Protein AF-0000000082405393 (afdb_homodimer)

Foldseek 3Di:
DPPPDDPDDDDDLVPDDWDWDADDPVFFDWDRKTKTKDWRDADPVRQKTKMKMKIFFGKGKDAAQFKKKKAWQAAKKWKDWPPDDIDIDHHPDIDIDHHGTMMMIGGHGMTMIIMMGGHPDDPVVVVVVVVVVVVVVVVPPPPD/DPPPDDPDDDDDLVPDDWDWDADDPVFFDWDRKTKTKDWRDADPVRQKTKMKMKIFFGKGKDAAQFKKKKAWQAAKKWKDWPPDDIDIDHHPDIDIDHHGTMMMIGGHGMTMIIMMGGHPDDPVVVVVVVVVVVVVVVVPPPPD

Structure (mmCIF, N/CA/C/O backbone):
data_AF-0000000082405393-model_v1
#
loop_
_entity.id
_entity.type
_entity.pdbx_description
1 polymer 'Cupin domain-containing protein'
#
loop_
_atom_site.group_PDB
_atom_site.id
_atom_site.type_symbol
_atom_site.label_atom_id
_atom_site.label_alt_id
_atom_site.label_comp_id
_atom_site.label_asym_id
_atom_site.label_entity_id
_atom_site.label_seq_id
_atom_site.pdbx_PDB_ins_code
_atom_site.Cartn_x
_atom_site.Cartn_y
_atom_site.Cartn_z
_atom_site.occupancy
_atom_site.B_iso_or_equiv
_atom_site.auth_seq_id
_atom_site.auth_comp_id
_atom_site.auth_asym_id
_atom_site.auth_atom_id
_atom_site.pdbx_PDB_model_num
ATOM 1 N N . MET A 1 1 ? -19.906 2.154 -23.5 1 28.78 1 MET A N 1
ATOM 2 C CA . MET A 1 1 ? -19.078 0.954 -23.344 1 28.78 1 MET A CA 1
ATOM 3 C C . MET A 1 1 ? -18.297 1.011 -22.031 1 28.78 1 MET A C 1
ATOM 5 O O . MET A 1 1 ? -17.547 1.965 -21.797 1 28.78 1 MET A O 1
ATOM 9 N N . ALA A 1 2 ? -18.828 0.664 -20.969 1 39.38 2 ALA A N 1
ATOM 10 C CA . ALA A 1 2 ? -18.297 0.856 -19.625 1 39.38 2 ALA A CA 1
ATOM 11 C C . ALA A 1 2 ? -16.812 0.545 -19.578 1 39.38 2 ALA A C 1
ATOM 13 O O . ALA A 1 2 ? -16.359 -0.465 -20.125 1 39.38 2 ALA A O 1
ATOM 14 N N . LEU A 1 3 ? -15.953 1.419 -19.828 1 50.22 3 LEU A N 1
ATOM 15 C CA . LEU A 1 3 ? -14.508 1.26 -19.891 1 50.22 3 LEU A CA 1
ATOM 16 C C . LEU A 1 3 ? -14.023 0.214 -18.891 1 50.22 3 LEU A C 1
ATOM 18 O O . LEU A 1 3 ? -14.258 0.346 -17.688 1 50.22 3 LEU A O 1
ATOM 22 N N . THR A 1 4 ? -14.148 -1.057 -19.234 1 61.62 4 THR A N 1
ATOM 23 C CA . THR A 1 4 ? -13.703 -2.191 -18.438 1 61.62 4 THR A CA 1
ATOM 24 C C . THR A 1 4 ? -12.312 -1.937 -17.859 1 61.62 4 THR A C 1
ATOM 26 O O . THR A 1 4 ? -11.375 -1.61 -18.594 1 61.62 4 THR A O 1
ATOM 29 N N . LEU A 1 5 ? -12.266 -1.66 -16.656 1 77.69 5 LEU A N 1
ATOM 30 C CA . LEU A 1 5 ? -10.992 -1.42 -16 1 77.69 5 LEU A CA 1
ATOM 31 C C . LEU A 1 5 ? -10.039 -2.598 -16.203 1 77.69 5 LEU A C 1
ATOM 33 O O . LEU A 1 5 ? -10.461 -3.756 -16.141 1 77.69 5 LEU A O 1
ATOM 37 N N . SER A 1 6 ? -8.898 -2.264 -16.656 1 85.56 6 SER A N 1
ATOM 38 C CA . SER A 1 6 ? -7.883 -3.305 -16.812 1 85.56 6 SER A CA 1
ATOM 39 C C . SER A 1 6 ? -7.707 -4.086 -15.508 1 85.56 6 SER A C 1
ATOM 41 O O . SER A 1 6 ? -7.855 -3.529 -14.422 1 85.56 6 SER A O 1
ATOM 43 N N . ALA A 1 7 ? -7.449 -5.324 -15.664 1 91.94 7 ALA A N 1
ATOM 44 C CA . ALA A 1 7 ? -7.23 -6.207 -14.523 1 91.94 7 ALA A CA 1
ATOM 45 C C . ALA A 1 7 ? -6.004 -5.77 -13.719 1 91.94 7 ALA A C 1
ATOM 47 O O . ALA A 1 7 ? -5.906 -6.051 -12.523 1 91.94 7 ALA A O 1
ATOM 48 N N . ILE A 1 8 ? -4.992 -5.145 -14.43 1 95.06 8 ILE A N 1
ATOM 49 C CA . ILE A 1 8 ? -3.74 -4.719 -13.812 1 95.06 8 ILE A CA 1
ATOM 50 C C . ILE A 1 8 ? -3.447 -3.268 -14.188 1 95.06 8 ILE A C 1
ATOM 52 O O . ILE A 1 8 ? -3.58 -2.881 -15.352 1 95.06 8 ILE A O 1
ATOM 56 N N . GLU A 1 9 ? -3.109 -2.49 -13.289 1 95.06 9 GLU A N 1
ATOM 57 C CA . GLU A 1 9 ? -2.514 -1.175 -13.508 1 95.06 9 GLU A CA 1
ATOM 58 C C . GLU A 1 9 ? -1.127 -1.088 -12.875 1 95.06 9 GLU A C 1
ATOM 60 O O . GLU A 1 9 ? -0.968 -1.335 -11.68 1 95.06 9 GLU A O 1
ATOM 65 N N . ALA A 1 10 ? -0.142 -0.787 -13.695 1 96.38 10 ALA A N 1
ATOM 66 C CA . ALA A 1 10 ? 1.23 -0.769 -13.195 1 96.38 10 ALA A CA 1
ATOM 67 C C . ALA A 1 10 ? 1.882 0.591 -13.43 1 96.38 10 ALA A C 1
ATOM 69 O O . ALA A 1 10 ? 1.488 1.325 -14.336 1 96.38 10 ALA A O 1
ATOM 70 N N . VAL A 1 11 ? 2.873 0.87 -12.578 1 97.62 11 VAL A N 1
ATOM 71 C CA . VAL A 1 11 ? 3.576 2.143 -12.703 1 97.62 11 VAL A CA 1
ATOM 72 C C . VAL A 1 11 ? 5.004 1.997 -12.188 1 97.62 11 VAL A C 1
ATOM 74 O O . VAL A 1 11 ? 5.281 1.154 -11.328 1 97.62 11 VAL A O 1
ATOM 77 N N . SER A 1 12 ? 5.906 2.74 -12.773 1 98.44 12 SER A N 1
ATOM 78 C CA . SER A 1 12 ? 7.16 3.053 -12.094 1 98.44 12 SER A CA 1
ATOM 79 C C . SER A 1 12 ? 7.008 4.27 -11.188 1 98.44 12 SER A C 1
ATOM 81 O O . SER A 1 12 ? 6.707 5.371 -11.664 1 98.44 12 SER A O 1
ATOM 83 N N . LEU A 1 13 ? 7.27 4.098 -9.93 1 98.62 13 LEU A N 1
ATOM 84 C CA . LEU A 1 13 ? 6.941 5.133 -8.953 1 98.62 13 LEU A CA 1
ATOM 85 C C . LEU A 1 13 ? 7.816 6.367 -9.156 1 98.62 13 LEU A C 1
ATOM 87 O O . LEU A 1 13 ? 7.383 7.488 -8.883 1 98.62 13 LEU A O 1
ATOM 91 N N . ASP A 1 14 ? 9 6.172 -9.672 1 97.5 14 ASP A N 1
ATOM 92 C CA . ASP A 1 14 ? 9.914 7.285 -9.891 1 97.5 14 ASP A CA 1
ATOM 93 C C . ASP A 1 14 ? 9.508 8.086 -11.125 1 97.5 14 ASP A C 1
ATOM 95 O O . ASP A 1 14 ? 10.039 9.172 -11.367 1 97.5 14 ASP A O 1
ATOM 99 N N . HIS A 1 15 ? 8.531 7.57 -11.898 1 97.38 15 HIS A N 1
ATOM 100 C CA . HIS A 1 15 ? 8.133 8.25 -13.117 1 97.38 15 HIS A CA 1
ATOM 101 C C . HIS A 1 15 ? 6.781 8.945 -12.953 1 97.38 15 HIS A C 1
ATOM 103 O O . HIS A 1 15 ? 6.266 9.539 -13.898 1 97.38 15 HIS A O 1
ATOM 109 N N . VAL A 1 16 ? 6.254 8.812 -11.812 1 98.56 16 VAL A N 1
ATOM 110 C CA . VAL A 1 16 ? 5 9.516 -11.562 1 98.56 16 VAL A CA 1
ATOM 111 C C . VAL A 1 16 ? 5.254 11.016 -11.453 1 98.56 16 VAL A C 1
ATOM 113 O O . VAL A 1 16 ? 6.039 11.461 -10.617 1 98.56 16 VAL A O 1
ATOM 116 N N . LEU A 1 17 ? 4.582 11.781 -12.328 1 98.38 17 LEU A N 1
ATOM 117 C CA . LEU A 1 17 ? 4.715 13.234 -12.297 1 98.38 17 LEU A CA 1
ATOM 118 C C . LEU A 1 17 ? 3.855 13.836 -11.188 1 98.38 17 LEU A C 1
ATOM 120 O O . LEU A 1 17 ? 2.652 13.578 -11.117 1 98.38 17 LEU A O 1
ATOM 124 N N . LEU A 1 18 ? 4.477 14.625 -10.414 1 98.75 18 LEU A N 1
ATOM 125 C CA . LEU A 1 18 ? 3.791 15.141 -9.234 1 98.75 18 LEU A CA 1
ATOM 126 C C . LEU A 1 18 ? 3.352 16.578 -9.445 1 98.75 18 LEU A C 1
ATOM 128 O O . LEU A 1 18 ? 4.055 17.359 -10.094 1 98.75 18 LEU A O 1
ATOM 132 N N . ASP A 1 19 ? 2.227 16.906 -8.859 1 98.81 19 ASP A N 1
ATOM 133 C CA . ASP A 1 19 ? 1.724 18.281 -8.828 1 98.81 19 ASP A CA 1
ATOM 134 C C . ASP A 1 19 ? 1.977 18.922 -7.465 1 98.81 19 ASP A C 1
ATOM 136 O O . ASP A 1 19 ? 2.08 18.234 -6.453 1 98.81 19 ASP A O 1
ATOM 140 N N . ASP A 1 20 ? 1.992 20.281 -7.527 1 98.81 20 ASP A N 1
ATOM 141 C CA . ASP A 1 20 ? 2.111 20.984 -6.254 1 98.81 20 ASP A CA 1
ATOM 142 C C . ASP A 1 20 ? 0.969 20.609 -5.312 1 98.81 20 ASP A C 1
ATOM 144 O O . ASP A 1 20 ? -0.191 20.547 -5.727 1 98.81 20 ASP A O 1
ATOM 148 N N . AS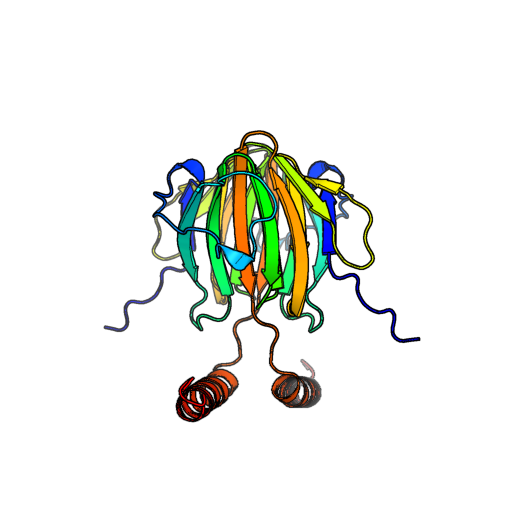P A 1 21 ? 1.275 20.344 -4.074 1 98.69 21 ASP A N 1
ATOM 149 C CA . ASP A 1 21 ? 0.316 20.016 -3.021 1 98.69 21 ASP A CA 1
ATOM 150 C C . ASP A 1 21 ? 0.756 20.609 -1.681 1 98.69 21 ASP A C 1
ATOM 152 O O . ASP A 1 21 ? 1.114 19.859 -0.763 1 98.69 21 ASP A O 1
ATOM 156 N N . PRO A 1 22 ? 0.688 21.844 -1.577 1 98.69 22 PRO A N 1
ATOM 157 C CA . PRO A 1 22 ? 1.24 22.5 -0.386 1 98.69 22 PRO A CA 1
ATOM 158 C C . PRO A 1 22 ? 0.597 22 0.908 1 98.69 22 PRO A C 1
ATOM 160 O O . PRO A 1 22 ? -0.607 21.734 0.94 1 98.69 22 PRO A O 1
ATOM 163 N N . ILE A 1 23 ? 1.425 21.891 1.97 1 98.62 23 ILE A N 1
ATOM 164 C CA . ILE A 1 23 ? 0.964 21.547 3.311 1 98.62 23 ILE A CA 1
ATOM 165 C C . ILE A 1 23 ? 0.171 22.719 3.896 1 98.62 23 ILE A C 1
ATOM 167 O O . ILE A 1 23 ? 0.531 23.875 3.701 1 98.62 23 ILE A O 1
ATOM 171 N N . ASN A 1 24 ? -0.938 22.391 4.625 1 98.31 24 ASN A N 1
ATOM 172 C CA . ASN A 1 24 ? -1.669 23.422 5.355 1 98.31 24 ASN A CA 1
ATOM 173 C C . ASN A 1 24 ? -0.73 24.297 6.188 1 98.31 24 ASN A C 1
ATOM 175 O O . ASN A 1 24 ? -0.004 23.797 7.043 1 98.31 24 ASN A O 1
ATOM 179 N N . ARG A 1 25 ? -0.721 25.469 5.945 1 98.06 25 ARG A N 1
ATOM 180 C CA . ARG A 1 25 ? 0.205 26.391 6.602 1 98.06 25 ARG A CA 1
ATOM 181 C C . ARG A 1 25 ? 0.077 26.312 8.117 1 98.06 25 ARG A C 1
ATOM 183 O O . ARG A 1 25 ? 1.068 26.438 8.836 1 98.06 25 ARG A O 1
ATOM 190 N N . ASP A 1 26 ? -1.147 26.062 8.641 1 98.44 26 ASP A N 1
ATOM 191 C CA . ASP A 1 26 ? -1.392 26 10.078 1 98.44 26 ASP A CA 1
ATOM 192 C C . ASP A 1 26 ? -0.753 24.766 10.695 1 98.44 26 ASP A C 1
ATOM 194 O O . ASP A 1 26 ? -0.648 24.656 11.922 1 98.44 26 ASP A O 1
ATOM 198 N N . TRP A 1 27 ? -0.336 23.859 9.859 1 98.62 27 TRP A N 1
ATOM 199 C CA . TRP A 1 27 ? 0.243 22.609 10.352 1 98.62 27 TRP A CA 1
ATOM 200 C C . TRP A 1 27 ? 1.766 22.688 10.375 1 98.62 27 TRP A C 1
ATOM 202 O O . TRP A 1 27 ? 2.432 21.812 10.93 1 98.62 27 TRP A O 1
ATOM 212 N N . ILE A 1 28 ? 2.361 23.672 9.75 1 98.75 28 ILE A N 1
ATOM 213 C CA . ILE A 1 28 ? 3.814 23.781 9.664 1 98.75 28 ILE A CA 1
ATOM 214 C C . ILE A 1 28 ? 4.375 24.312 10.984 1 98.75 28 ILE A C 1
ATOM 216 O O . ILE A 1 28 ? 3.896 25.312 11.516 1 98.75 28 ILE A O 1
ATOM 220 N N . ILE A 1 29 ? 5.34 23.672 11.5 1 98.75 29 ILE A N 1
ATOM 221 C CA . ILE A 1 29 ? 5.977 24 12.773 1 98.75 29 ILE A CA 1
ATOM 222 C C . ILE A 1 29 ? 7.289 24.734 12.516 1 98.75 29 ILE A C 1
ATOM 224 O O . ILE A 1 29 ? 7.605 25.703 13.203 1 98.75 29 ILE A O 1
ATOM 228 N N . PHE A 1 30 ? 8.055 24.266 11.586 1 98.62 30 PHE A N 1
ATOM 229 C CA . PHE A 1 30 ? 9.367 24.844 11.289 1 98.62 30 PHE A CA 1
ATOM 230 C C . PHE A 1 30 ? 9.688 24.703 9.805 1 98.62 30 PHE A C 1
ATOM 232 O O . PHE A 1 30 ? 9.406 23.672 9.195 1 98.62 30 PHE A O 1
ATOM 239 N N . GLY A 1 31 ? 10.305 25.703 9.234 1 98.69 31 GLY A N 1
ATOM 240 C CA . GLY A 1 31 ? 10.773 25.672 7.859 1 98.69 31 GLY A CA 1
ATOM 241 C C . GLY A 1 31 ? 9.688 26 6.852 1 98.69 31 GLY A C 1
ATOM 242 O O . GLY A 1 31 ? 8.656 26.578 7.207 1 98.69 31 GLY A O 1
ATOM 243 N N . THR A 1 32 ? 9.992 25.844 5.551 1 98.56 32 THR A N 1
ATOM 244 C CA . THR A 1 32 ? 9.086 26.078 4.434 1 98.56 32 THR A CA 1
ATOM 245 C C . THR A 1 32 ? 9.008 24.844 3.529 1 98.56 32 THR A C 1
ATOM 247 O O . THR A 1 32 ? 9.375 24.906 2.352 1 98.56 32 THR A O 1
ATOM 250 N N . PRO A 1 33 ? 8.547 23.797 4.109 1 98.88 33 PRO A N 1
ATOM 251 C CA . PRO A 1 33 ? 8.492 22.578 3.289 1 98.88 33 PRO A CA 1
ATOM 252 C C . PRO A 1 33 ? 7.656 22.766 2.025 1 98.88 33 PRO A C 1
ATOM 254 O O . PRO A 1 33 ? 6.582 23.359 2.072 1 98.88 33 PRO A O 1
ATOM 257 N N . VAL A 1 34 ? 8.156 22.266 0.938 1 98.88 34 VAL A N 1
ATOM 258 C CA . VAL A 1 34 ? 7.449 22.203 -0.334 1 98.88 34 VAL A CA 1
ATOM 259 C C . VAL A 1 34 ? 7.051 20.75 -0.627 1 98.88 34 VAL A C 1
ATOM 261 O O . VAL A 1 34 ? 7.91 19.875 -0.714 1 98.88 34 VAL A O 1
ATOM 264 N N . ALA A 1 35 ? 5.77 20.547 -0.815 1 98.94 35 ALA A N 1
ATOM 265 C CA . ALA A 1 35 ? 5.266 19.188 -1.021 1 98.94 35 ALA A CA 1
ATOM 266 C C . ALA A 1 35 ? 4.582 19.062 -2.381 1 98.94 35 ALA A C 1
ATOM 268 O O . ALA A 1 35 ? 4.008 20.031 -2.889 1 98.94 35 ALA A O 1
ATOM 269 N N . ARG A 1 36 ? 4.707 17.922 -2.977 1 98.94 36 ARG A N 1
ATOM 270 C CA . ARG A 1 36 ? 4.031 17.531 -4.215 1 98.94 36 ARG A CA 1
ATOM 271 C C . ARG A 1 36 ? 3.4 16.156 -4.086 1 98.94 36 ARG A C 1
ATOM 273 O O . ARG A 1 36 ? 3.803 15.359 -3.234 1 98.94 36 ARG A O 1
ATOM 280 N N . SER A 1 37 ? 2.355 15.906 -4.863 1 98.88 37 SER A N 1
ATOM 281 C CA . SER A 1 37 ? 1.719 14.594 -4.812 1 98.88 37 SER A CA 1
ATOM 282 C C . SER A 1 37 ? 1.005 14.273 -6.121 1 98.88 37 SER A C 1
ATOM 284 O O . SER A 1 37 ? 0.775 15.164 -6.941 1 98.88 37 SER A O 1
ATOM 286 N N . ALA A 1 38 ? 0.735 13.008 -6.379 1 98.88 38 ALA A N 1
ATOM 287 C CA . ALA A 1 38 ? -0.11 12.531 -7.473 1 98.88 38 ALA A CA 1
ATOM 288 C C . ALA A 1 38 ? -0.738 11.18 -7.129 1 98.88 38 ALA A C 1
ATOM 290 O O . ALA A 1 38 ? -0.092 10.328 -6.52 1 98.88 38 ALA A O 1
ATOM 291 N N . GLN A 1 39 ? -1.968 11.016 -7.535 1 98.69 39 GLN A N 1
ATOM 292 C CA . GLN A 1 39 ? -2.625 9.719 -7.48 1 98.69 39 GLN A CA 1
ATOM 293 C C . GLN A 1 39 ? -2.359 8.914 -8.75 1 98.69 39 GLN A C 1
ATOM 295 O O . GLN A 1 39 ? -2.52 9.422 -9.859 1 98.69 39 GLN A O 1
ATOM 300 N N . TRP A 1 40 ? -1.93 7.629 -8.555 1 98.25 40 TRP A N 1
ATOM 301 C CA . TRP A 1 40 ? -1.656 6.906 -9.789 1 98.25 40 TRP A CA 1
ATOM 302 C C . TRP A 1 40 ? -2.68 5.797 -10.016 1 98.25 40 TRP A C 1
ATOM 304 O O . TRP A 1 40 ? -2.785 5.254 -11.117 1 98.25 40 TRP A O 1
ATOM 314 N N . SER A 1 41 ? -3.475 5.43 -8.977 1 96.81 41 SER A N 1
ATOM 315 C CA . SER A 1 41 ? -4.527 4.434 -9.141 1 96.81 41 SER A CA 1
ATOM 316 C C . SER A 1 41 ? -5.574 4.543 -8.039 1 96.81 41 SER A C 1
ATOM 318 O O . SER A 1 41 ? -5.375 5.258 -7.059 1 96.81 41 SER A O 1
ATOM 320 N N . ALA A 1 42 ? -6.688 3.799 -8.25 1 94.94 42 ALA A N 1
ATOM 321 C CA . ALA A 1 42 ? -7.758 3.682 -7.262 1 94.94 42 ALA A CA 1
ATOM 322 C C . ALA A 1 42 ? -8.531 2.377 -7.441 1 94.94 42 ALA A C 1
ATOM 324 O O . ALA A 1 42 ? -8.586 1.828 -8.547 1 94.94 42 ALA A O 1
ATOM 325 N N . SER A 1 43 ? -9.031 1.946 -6.254 1 92.69 43 SER A N 1
ATOM 326 C CA . SER A 1 43 ? -9.977 0.845 -6.371 1 92.69 43 SER A CA 1
ATOM 327 C C . SER A 1 43 ? -11.219 1.263 -7.16 1 92.69 43 SER A C 1
ATOM 329 O O . SER A 1 43 ? -11.492 2.455 -7.309 1 92.69 43 SER A O 1
ATOM 331 N N . LYS A 1 44 ? -11.961 0.295 -7.637 1 88.38 44 LYS A N 1
ATOM 332 C CA . LYS A 1 44 ? -13.141 0.566 -8.445 1 88.38 44 LYS A CA 1
ATOM 333 C C . LYS A 1 44 ? -14.164 1.39 -7.66 1 88.38 44 LYS A C 1
ATOM 335 O O . LYS A 1 44 ? -14.812 2.279 -8.219 1 88.38 44 LYS A O 1
ATOM 340 N N . ASP A 1 45 ? -14.289 1.116 -6.371 1 84 45 ASP A N 1
ATOM 341 C CA . ASP A 1 45 ? -15.297 1.8 -5.562 1 84 45 ASP A CA 1
ATOM 342 C C . ASP A 1 45 ? -14.734 3.092 -4.973 1 84 45 ASP A C 1
ATOM 344 O O . ASP A 1 45 ? -15.422 3.777 -4.207 1 84 45 ASP A O 1
ATOM 348 N N . GLY A 1 46 ? -13.492 3.357 -5.199 1 87.56 46 GLY A N 1
ATOM 349 C CA . GLY A 1 46 ? -12.891 4.613 -4.781 1 87.56 46 GLY A CA 1
ATOM 350 C C . GLY A 1 46 ? -12.484 4.621 -3.318 1 87.56 46 GLY A C 1
ATOM 351 O O . GLY A 1 46 ? -11.992 5.629 -2.812 1 87.56 46 GLY A O 1
ATOM 352 N N . THR A 1 47 ? -12.586 3.484 -2.602 1 88.19 47 THR A N 1
ATOM 353 C CA . THR A 1 47 ? -12.344 3.449 -1.163 1 88.19 47 THR A CA 1
ATOM 354 C C . THR A 1 47 ? -10.852 3.324 -0.866 1 88.19 47 THR A C 1
ATOM 356 O O . THR A 1 47 ? -10.414 3.574 0.258 1 88.19 47 THR A O 1
ATOM 359 N N . THR A 1 48 ? -10.156 2.91 -1.847 1 94 48 THR A N 1
ATOM 360 C CA . THR A 1 48 ? -8.711 2.789 -1.727 1 94 48 THR A CA 1
ATOM 361 C C . THR A 1 48 ? -8.008 3.535 -2.855 1 94 48 THR A C 1
ATOM 363 O O . THR A 1 48 ? -8.312 3.326 -4.031 1 94 48 THR A O 1
ATOM 366 N N . THR A 1 49 ? -7.113 4.422 -2.518 1 96.88 49 THR A N 1
ATOM 367 C CA . THR A 1 49 ? -6.371 5.191 -3.51 1 96.88 49 THR A CA 1
ATOM 368 C C . THR A 1 49 ? -4.867 5.086 -3.26 1 96.88 49 THR A C 1
ATOM 370 O O . THR A 1 49 ? -4.438 4.859 -2.127 1 96.88 49 THR A O 1
ATOM 373 N N . THR A 1 50 ? -4.059 5.195 -4.293 1 98.56 50 THR A N 1
ATOM 374 C CA . THR A 1 50 ? -2.607 5.086 -4.211 1 98.56 50 THR A CA 1
ATOM 375 C C . THR A 1 50 ? -1.939 6.363 -4.715 1 98.56 50 THR A C 1
ATOM 377 O O . THR A 1 50 ? -2.365 6.938 -5.719 1 98.56 50 THR A O 1
ATOM 380 N N . HIS A 1 51 ? -0.937 6.805 -3.996 1 98.81 51 HIS A N 1
ATOM 381 C CA . HIS A 1 51 ? -0.314 8.094 -4.273 1 98.81 51 HIS A CA 1
ATOM 382 C C . HIS A 1 51 ? 1.206 8 -4.184 1 98.81 51 HIS A C 1
ATOM 384 O O . HIS A 1 51 ? 1.74 7.105 -3.527 1 98.81 51 HIS A O 1
ATOM 390 N N . VAL A 1 52 ? 1.827 8.883 -4.879 1 98.94 52 VAL A N 1
ATOM 391 C CA . VAL A 1 52 ? 3.199 9.273 -4.57 1 98.94 52 VAL A CA 1
ATOM 392 C C . VAL A 1 52 ? 3.217 10.68 -3.979 1 98.94 52 VAL A C 1
ATOM 394 O O . VAL A 1 52 ? 2.445 11.547 -4.398 1 98.94 52 VAL A O 1
ATOM 397 N N . TRP A 1 53 ? 3.986 10.867 -2.986 1 98.94 53 TRP A N 1
ATOM 398 C CA . TRP A 1 53 ? 4.117 12.141 -2.287 1 98.94 53 TRP A CA 1
ATOM 399 C C . TRP A 1 53 ? 5.578 12.43 -1.952 1 98.94 53 TRP A C 1
ATOM 401 O O . TRP A 1 53 ? 6.312 11.539 -1.524 1 98.94 53 TRP A O 1
ATOM 411 N N . ASP A 1 54 ? 6.02 13.68 -2.168 1 98.94 54 ASP A N 1
ATOM 412 C CA . ASP A 1 54 ? 7.352 14.039 -1.692 1 98.94 54 ASP A CA 1
ATOM 413 C C . ASP A 1 54 ? 7.344 15.406 -1.015 1 98.94 54 ASP A C 1
ATOM 415 O O . ASP A 1 54 ? 6.328 16.109 -1.025 1 98.94 54 ASP A O 1
ATOM 419 N N . CYS A 1 55 ? 8.398 15.703 -0.324 1 98.94 55 CYS A N 1
ATOM 420 C CA . CYS A 1 55 ? 8.461 16.922 0.481 1 98.94 55 CYS A CA 1
ATOM 421 C C . CYS A 1 55 ? 9.906 17.281 0.8 1 98.94 55 CYS A C 1
ATOM 423 O O . CYS A 1 55 ? 10.727 16.422 1.094 1 98.94 55 CYS A O 1
ATOM 425 N N . THR A 1 56 ? 10.25 18.547 0.754 1 98.94 56 THR A N 1
ATOM 426 C CA . THR A 1 56 ? 11.57 19.047 1.123 1 98.94 56 THR A CA 1
ATOM 427 C C . THR A 1 56 ? 11.641 19.328 2.621 1 98.94 56 THR A C 1
ATOM 429 O O . THR A 1 56 ? 10.672 19.094 3.348 1 98.94 56 THR A O 1
ATOM 432 N N . LYS A 1 57 ? 12.758 19.797 3.068 1 98.88 57 LYS A N 1
ATOM 433 C CA . LYS A 1 57 ? 13.109 20.016 4.469 1 98.88 57 LYS A CA 1
ATOM 434 C C . LYS A 1 57 ? 12.023 20.812 5.188 1 98.88 57 LYS A C 1
ATOM 436 O O . LYS A 1 57 ? 11.531 21.812 4.66 1 98.88 57 LYS A O 1
ATOM 441 N N . GLY A 1 58 ? 11.711 20.375 6.406 1 98.88 58 GLY A N 1
ATOM 442 C CA . GLY A 1 58 ? 10.766 21.062 7.273 1 98.88 58 GLY A CA 1
ATOM 443 C C . GLY A 1 58 ? 10.164 20.172 8.336 1 98.88 58 GLY A C 1
ATOM 444 O O . GLY A 1 58 ? 10.508 18.984 8.43 1 98.88 58 GLY A O 1
ATOM 445 N N . ARG A 1 59 ? 9.383 20.766 9.203 1 98.88 59 ARG A N 1
ATOM 446 C CA . ARG A 1 59 ? 8.648 20.047 10.25 1 98.88 59 ARG A CA 1
ATOM 447 C C . ARG A 1 59 ? 7.188 20.484 10.289 1 98.88 59 ARG A C 1
ATOM 449 O O . ARG A 1 59 ? 6.887 21.688 10.203 1 98.88 59 ARG A O 1
ATOM 456 N N . PHE A 1 60 ? 6.324 19.547 10.391 1 98.81 60 PHE A N 1
ATOM 457 C CA . PHE A 1 60 ? 4.902 19.859 10.312 1 98.81 60 PHE A CA 1
ATOM 458 C C . PHE A 1 60 ? 4.07 18.766 10.984 1 98.81 60 PHE A C 1
ATOM 460 O O . PHE A 1 60 ? 4.555 17.656 11.195 1 98.81 60 PHE A O 1
ATOM 467 N N . ARG A 1 61 ? 2.885 19.062 11.367 1 97.88 61 ARG A N 1
ATOM 468 C CA . ARG A 1 61 ? 1.887 18.078 11.789 1 97.88 61 ARG A CA 1
ATOM 469 C C . ARG A 1 61 ? 1.087 17.562 10.602 1 97.88 61 ARG A C 1
ATOM 471 O O . ARG A 1 61 ? 1.043 18.203 9.547 1 97.88 61 ARG A O 1
ATOM 478 N N . TRP A 1 62 ? 0.537 16.391 10.773 1 97.81 62 TRP A N 1
ATOM 479 C CA . TRP A 1 62 ? -0.292 15.781 9.742 1 97.81 62 TRP A CA 1
ATOM 480 C C . TRP A 1 62 ? -1.478 15.047 10.359 1 97.81 62 TRP A C 1
ATOM 482 O O . TRP A 1 62 ? -1.309 14.25 11.289 1 97.81 62 TRP A O 1
ATOM 492 N N . TYR A 1 63 ? -2.654 15.367 9.875 1 96.88 63 TYR A N 1
ATOM 493 C CA . TYR A 1 63 ? -3.854 14.664 10.312 1 96.88 63 TYR A CA 1
ATOM 494 C C . TYR A 1 63 ? -4.273 13.617 9.289 1 96.88 63 TYR A C 1
ATOM 496 O O . TYR A 1 63 ? -4.414 13.922 8.102 1 96.88 63 TYR A O 1
ATOM 504 N N . PHE A 1 64 ? -4.504 12.406 9.789 1 96.12 64 PHE A N 1
ATOM 505 C CA . PHE A 1 64 ? -4.902 11.32 8.898 1 96.12 64 PHE A CA 1
ATOM 506 C C . PHE A 1 64 ? -6.414 11.125 8.922 1 96.12 64 PHE A C 1
ATOM 508 O O . PHE A 1 64 ? -6.957 10.57 9.875 1 96.12 64 PHE A O 1
ATOM 515 N N . HIS A 1 65 ? -7.039 11.5 7.82 1 94.31 65 HIS A N 1
ATOM 516 C CA . HIS A 1 65 ? -8.484 11.336 7.703 1 94.31 65 HIS A CA 1
ATOM 517 C C . HIS A 1 65 ? -8.844 9.891 7.367 1 94.31 65 HIS A C 1
ATOM 519 O O . HIS A 1 65 ? -9.977 9.461 7.59 1 94.31 65 HIS A O 1
ATOM 525 N N . ALA A 1 66 ? -8 9.156 6.801 1 95.06 66 ALA A N 1
ATOM 526 C CA . ALA A 1 66 ? -8.086 7.738 6.445 1 95.06 66 ALA A CA 1
ATOM 527 C C . ALA A 1 66 ? -6.848 6.98 6.922 1 95.06 66 ALA A C 1
ATOM 529 O O . ALA A 1 66 ? -5.82 7.59 7.23 1 95.06 66 ALA A O 1
ATOM 530 N N . ASP A 1 67 ? -7.035 5.648 7.094 1 96.31 67 ASP A N 1
ATOM 531 C CA . ASP A 1 67 ? -5.809 4.871 7.27 1 96.31 67 ASP A CA 1
ATOM 532 C C . ASP A 1 67 ? -4.848 5.09 6.105 1 96.31 67 ASP A C 1
ATOM 534 O O . ASP A 1 67 ? -5.262 5.109 4.945 1 96.31 67 ASP A O 1
ATOM 538 N N . GLU A 1 68 ? -3.639 5.27 6.367 1 98.06 68 GLU A N 1
ATOM 539 C CA . GLU A 1 68 ? -2.629 5.438 5.328 1 98.06 68 GLU A CA 1
ATOM 540 C C . GLU A 1 68 ? -1.438 4.512 5.559 1 98.06 68 GLU A C 1
ATOM 542 O O . GLU A 1 68 ? -0.806 4.559 6.617 1 98.06 68 GLU A O 1
ATOM 547 N N . ILE A 1 69 ? -1.157 3.676 4.625 1 98.62 69 ILE A N 1
ATOM 548 C CA . ILE A 1 69 ? 0.071 2.889 4.609 1 98.62 69 ILE A CA 1
ATOM 549 C C . ILE A 1 69 ? 1.133 3.604 3.779 1 98.62 69 ILE A C 1
ATOM 551 O O . ILE A 1 69 ? 0.919 3.885 2.598 1 98.62 69 ILE A O 1
ATOM 555 N N . VAL A 1 70 ? 2.248 3.883 4.406 1 98.75 70 VAL A N 1
ATOM 556 C CA . VAL A 1 70 ? 3.342 4.609 3.768 1 98.75 70 VAL A CA 1
ATOM 557 C C . VAL A 1 70 ? 4.539 3.68 3.576 1 98.75 70 VAL A C 1
ATOM 559 O O . VAL A 1 70 ? 4.863 2.885 4.461 1 98.75 70 VAL A O 1
ATOM 562 N N . HIS A 1 71 ? 5.113 3.773 2.449 1 98.81 71 HIS A N 1
ATOM 563 C CA . HIS A 1 71 ? 6.395 3.158 2.123 1 98.81 71 HIS A CA 1
ATOM 564 C C . HIS A 1 71 ? 7.391 4.195 1.615 1 98.81 71 HIS A C 1
ATOM 566 O O . HIS A 1 71 ? 7.176 4.809 0.567 1 98.81 71 HIS A O 1
ATOM 572 N N . ILE A 1 72 ? 8.531 4.34 2.395 1 98.88 72 ILE A N 1
ATOM 573 C CA . ILE A 1 72 ? 9.508 5.344 1.989 1 98.88 72 ILE A CA 1
ATOM 574 C C . ILE A 1 72 ? 10.328 4.816 0.815 1 98.88 72 ILE A C 1
ATOM 576 O O . ILE A 1 72 ? 10.914 3.732 0.892 1 98.88 72 ILE A O 1
ATOM 580 N N . ILE A 1 73 ? 10.391 5.633 -0.25 1 98.69 73 ILE A N 1
ATOM 581 C CA . ILE A 1 73 ? 11.062 5.129 -1.442 1 98.69 73 ILE A CA 1
ATOM 582 C C . ILE A 1 73 ? 12.297 5.98 -1.738 1 98.69 73 ILE A C 1
ATOM 584 O O . ILE A 1 73 ? 13.156 5.586 -2.527 1 98.69 73 ILE A O 1
ATOM 588 N N . GLU A 1 74 ? 12.414 7.168 -1.213 1 98.69 74 GLU A N 1
ATOM 589 C CA . GLU A 1 74 ? 13.586 8.023 -1.293 1 98.69 74 GLU A CA 1
ATOM 590 C C . GLU A 1 74 ? 13.711 8.914 -0.057 1 98.69 74 GLU A C 1
ATOM 592 O O . GLU A 1 74 ? 12.711 9.438 0.435 1 98.69 74 GLU A O 1
ATOM 597 N N . GLY A 1 75 ? 14.938 9.141 0.457 1 98.81 75 GLY A N 1
ATOM 598 C CA . GLY A 1 75 ? 15.164 10 1.608 1 98.81 75 GLY A CA 1
ATOM 599 C C . GLY A 1 75 ? 14.688 9.391 2.912 1 98.81 75 GLY A C 1
ATOM 600 O O . GLY A 1 75 ? 14.812 8.18 3.123 1 98.81 75 GLY A O 1
ATOM 601 N N . SER A 1 76 ? 14.312 10.25 3.826 1 98.88 76 SER A N 1
ATOM 602 C CA . SER A 1 76 ? 13.906 9.805 5.156 1 98.88 76 SER A CA 1
ATOM 603 C C . SER A 1 76 ? 13.062 10.859 5.859 1 98.88 76 SER A C 1
ATOM 605 O O . SER A 1 76 ? 13.047 12.023 5.453 1 98.88 76 SER A O 1
ATOM 607 N N . VAL A 1 77 ? 12.398 10.43 6.863 1 98.88 77 VAL A N 1
ATOM 608 C CA . VAL A 1 77 ? 11.578 11.305 7.691 1 98.88 77 VAL A CA 1
ATOM 609 C C . VAL A 1 77 ? 11.492 10.742 9.109 1 98.88 77 VAL A C 1
ATOM 611 O O . VAL A 1 77 ? 11.43 9.531 9.297 1 98.88 77 VAL A O 1
ATOM 614 N N . THR A 1 78 ? 11.523 11.602 10.023 1 98.75 78 THR A N 1
ATOM 615 C CA . THR A 1 78 ? 11.266 11.219 11.406 1 98.75 78 THR A CA 1
ATOM 616 C C . THR A 1 78 ? 9.836 11.547 11.805 1 98.75 78 THR A C 1
ATOM 618 O O . THR A 1 78 ? 9.367 12.68 11.609 1 98.75 78 THR A O 1
ATOM 621 N N . VAL A 1 79 ? 9.148 10.508 12.375 1 98.12 79 VAL A N 1
ATOM 622 C CA . VAL A 1 79 ? 7.746 10.695 12.727 1 98.12 79 VAL A CA 1
ATOM 623 C C . VAL A 1 79 ? 7.547 10.438 14.219 1 98.12 79 VAL A C 1
ATOM 625 O O . VAL A 1 79 ? 8.281 9.656 14.82 1 98.12 79 VAL A O 1
ATOM 628 N N . GLN A 1 80 ? 6.551 11.102 14.75 1 95.38 80 GLN A N 1
ATOM 629 C CA . GLN A 1 80 ? 6.117 10.883 16.125 1 95.38 80 GLN A CA 1
ATOM 630 C C . GLN A 1 80 ? 4.605 11.07 16.266 1 95.38 80 GLN A C 1
ATOM 632 O O . GLN A 1 80 ? 4.02 11.914 15.578 1 95.38 80 GLN A O 1
ATOM 637 N N . GLY A 1 81 ? 4.012 10.242 17.047 1 89.62 81 GLY A N 1
ATOM 638 C CA . GLY A 1 81 ? 2.59 10.312 17.344 1 89.62 81 GLY A CA 1
ATOM 639 C C . GLY A 1 81 ? 2.252 9.828 18.734 1 89.62 81 GLY A C 1
ATOM 640 O O . GLY A 1 81 ? 3.146 9.469 19.516 1 89.62 81 GLY A O 1
ATOM 641 N N . ASP A 1 82 ? 1 9.938 18.984 1 79.44 82 ASP A N 1
ATOM 642 C CA . ASP A 1 82 ? 0.577 9.484 20.297 1 79.44 82 ASP A CA 1
ATOM 643 C C . ASP A 1 82 ? 0.863 8 20.484 1 79.44 82 ASP A C 1
ATOM 645 O O . ASP A 1 82 ? 0.538 7.184 19.625 1 79.44 82 ASP A O 1
ATOM 649 N N . GLY A 1 83 ? 1.553 7.676 21.547 1 71.94 83 GLY A N 1
ATOM 650 C CA . GLY A 1 83 ? 1.734 6.289 21.953 1 71.94 83 GLY A CA 1
ATOM 651 C C . GLY A 1 83 ? 2.979 5.656 21.359 1 71.94 83 GLY A C 1
ATOM 652 O O . GLY A 1 83 ? 3.291 4.5 21.641 1 71.94 83 GLY A O 1
ATOM 653 N N . ILE A 1 84 ? 3.504 6.355 20.422 1 72.56 84 ILE A N 1
ATOM 654 C CA . ILE A 1 84 ? 4.711 5.73 19.891 1 72.56 84 ILE A CA 1
ATOM 655 C C . ILE A 1 84 ? 5.891 6.691 20.016 1 72.56 84 ILE A C 1
ATOM 657 O O . ILE A 1 84 ? 5.719 7.91 19.922 1 72.56 84 ILE A O 1
ATOM 661 N N . ALA A 1 85 ? 6.977 6.102 20.328 1 83.81 85 ALA A N 1
ATOM 662 C CA . ALA A 1 85 ? 8.227 6.855 20.359 1 83.81 85 ALA A CA 1
ATOM 663 C C . ALA A 1 85 ? 8.602 7.375 18.984 1 83.81 85 ALA A C 1
ATOM 665 O O . ALA A 1 85 ? 8.164 6.824 17.969 1 83.81 85 ALA A O 1
ATOM 666 N N . LYS A 1 86 ? 9.375 8.391 19.016 1 94.44 86 LYS A N 1
ATOM 667 C CA . LYS A 1 86 ? 9.938 8.961 17.797 1 94.44 86 LYS A CA 1
ATOM 668 C C . LYS A 1 86 ? 10.672 7.902 16.984 1 94.44 86 LYS A C 1
ATOM 670 O O . LYS A 1 86 ? 11.398 7.078 17.531 1 94.44 86 LYS A O 1
ATOM 675 N N . ARG A 1 87 ? 10.383 7.902 15.672 1 95.81 87 ARG A N 1
ATOM 676 C CA . ARG A 1 87 ? 11.008 6.922 14.789 1 95.81 87 ARG A CA 1
ATOM 677 C C . ARG A 1 87 ? 11.398 7.555 13.453 1 95.81 87 ARG A C 1
ATOM 679 O O . ARG A 1 87 ? 10.633 8.352 12.898 1 95.81 87 ARG A O 1
ATOM 686 N N . THR A 1 88 ? 12.625 7.219 13.023 1 98.31 88 THR A N 1
ATOM 687 C CA . THR A 1 88 ? 13.039 7.629 11.68 1 98.31 88 THR A CA 1
ATOM 688 C C . THR A 1 88 ? 12.734 6.531 10.664 1 98.31 88 THR A C 1
ATOM 690 O O . THR A 1 88 ? 13.117 5.375 10.867 1 98.31 88 THR A O 1
ATOM 693 N N . LEU A 1 89 ? 11.992 6.887 9.625 1 98.56 89 LEU A N 1
ATOM 694 C CA . LEU A 1 89 ? 11.688 5.992 8.516 1 98.56 89 LEU A CA 1
ATOM 695 C C . LEU A 1 89 ? 12.555 6.324 7.305 1 98.56 89 LEU A C 1
ATOM 697 O O . LEU A 1 89 ? 12.633 7.48 6.887 1 98.56 89 LEU A O 1
ATOM 701 N N . GLY A 1 90 ? 13.242 5.332 6.773 1 98.69 90 GLY A N 1
ATOM 702 C CA . GLY A 1 90 ? 14.008 5.457 5.543 1 98.69 90 GLY A CA 1
ATOM 703 C C . GLY A 1 90 ? 13.562 4.492 4.461 1 98.69 90 GLY A C 1
ATOM 704 O O . GLY A 1 90 ? 12.555 3.797 4.617 1 98.69 90 GLY A O 1
ATOM 705 N N . VAL A 1 91 ? 14.344 4.508 3.324 1 98.44 91 VAL A N 1
ATOM 706 C CA . VAL A 1 91 ? 14.016 3.641 2.197 1 98.44 91 VAL A CA 1
ATOM 707 C C . VAL A 1 91 ? 13.898 2.195 2.678 1 98.44 91 VAL A C 1
ATOM 709 O O . VAL A 1 91 ? 14.789 1.688 3.365 1 98.44 91 VAL A O 1
ATOM 712 N N . GLY A 1 92 ? 12.758 1.586 2.383 1 97.94 92 GLY A N 1
ATOM 713 C CA . GLY A 1 92 ? 12.531 0.208 2.795 1 97.94 92 GLY A CA 1
ATOM 714 C C . GLY A 1 92 ? 11.672 0.088 4.039 1 97.94 92 GLY A C 1
ATOM 715 O O . GLY A 1 92 ? 11.203 -1.002 4.371 1 97.94 92 GLY A O 1
ATOM 716 N N . ASP A 1 93 ? 11.453 1.181 4.73 1 98.62 93 ASP A N 1
ATOM 717 C CA . ASP A 1 93 ? 10.555 1.185 5.879 1 98.62 93 ASP A CA 1
ATOM 718 C C . ASP A 1 93 ? 9.125 1.509 5.453 1 98.62 93 ASP A C 1
ATOM 720 O 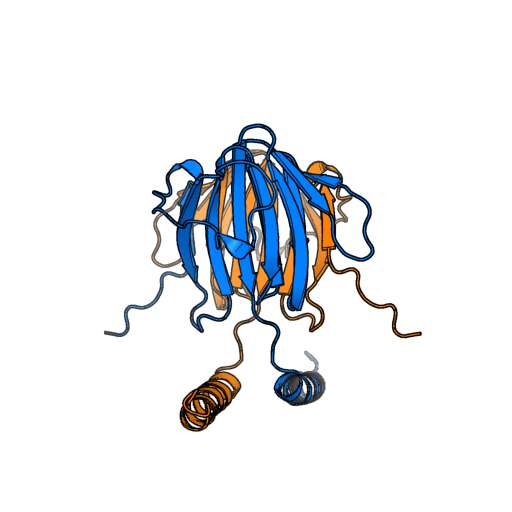O . ASP A 1 93 ? 8.906 2.256 4.5 1 98.62 93 ASP A O 1
ATOM 724 N N . ALA A 1 94 ? 8.18 0.901 6.164 1 98.75 94 ALA A N 1
ATOM 725 C CA . ALA A 1 94 ? 6.75 1.17 5.992 1 98.75 94 ALA A CA 1
ATOM 726 C C . ALA A 1 94 ? 6.086 1.477 7.328 1 98.75 94 ALA A C 1
ATOM 728 O O . ALA A 1 94 ? 6.613 1.134 8.391 1 98.75 94 ALA A O 1
ATOM 729 N N . ALA A 1 95 ? 4.93 2.139 7.258 1 97.81 95 ALA A N 1
ATOM 730 C CA . ALA A 1 95 ? 4.152 2.443 8.461 1 97.81 95 ALA A CA 1
ATOM 731 C C . ALA A 1 95 ? 2.668 2.566 8.133 1 97.81 95 ALA A C 1
ATOM 733 O O . ALA A 1 95 ? 2.299 3.018 7.047 1 97.81 95 ALA A O 1
ATOM 734 N N . LEU A 1 96 ? 1.876 2.115 9.047 1 97 96 LEU A N 1
ATOM 735 C CA . LEU A 1 96 ? 0.446 2.404 9.047 1 97 96 LEU A CA 1
ATOM 736 C C . LEU A 1 96 ? 0.118 3.529 10.023 1 97 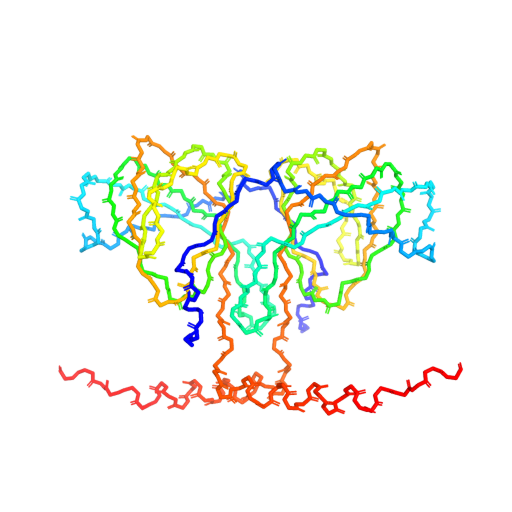96 LEU A C 1
ATOM 738 O O . LEU A 1 96 ? 0.375 3.41 11.219 1 97 96 LEU A O 1
ATOM 742 N N . PHE A 1 97 ? -0.396 4.637 9.453 1 96.62 97 PHE A N 1
ATOM 743 C CA . PHE A 1 97 ? -0.976 5.723 10.234 1 96.62 97 PHE A CA 1
ATOM 744 C C . PHE A 1 97 ? -2.496 5.605 10.281 1 96.62 97 PHE A C 1
ATOM 746 O O . PHE A 1 97 ? -3.152 5.617 9.234 1 96.62 97 PHE A O 1
ATOM 753 N N . ARG A 1 98 ? -3.057 5.566 11.422 1 94.75 98 ARG A N 1
ATOM 754 C CA . ARG A 1 98 ? -4.477 5.242 11.547 1 94.75 98 ARG A CA 1
ATOM 755 C C . ARG A 1 98 ? -5.336 6.496 11.438 1 94.75 98 ARG A C 1
ATOM 757 O O . ARG A 1 98 ? -4.965 7.555 11.953 1 94.75 98 ARG A O 1
ATOM 764 N N . ALA A 1 99 ? -6.469 6.254 10.852 1 93.94 99 ALA A N 1
ATOM 765 C CA . ALA A 1 99 ? -7.445 7.324 10.688 1 93.94 99 ALA A CA 1
ATOM 766 C C . ALA A 1 99 ? -7.781 7.969 12.031 1 93.94 99 ALA A C 1
ATOM 768 O O . ALA A 1 99 ? -7.934 7.27 13.039 1 93.94 99 ALA A O 1
ATOM 769 N N . GLY A 1 100 ? -7.867 9.297 12.008 1 92.5 100 GLY A N 1
ATOM 770 C CA . GLY A 1 100 ? -8.258 10.039 13.195 1 92.5 100 GLY A CA 1
ATOM 771 C C . GLY A 1 100 ? -7.086 10.422 14.07 1 92.5 100 GLY A C 1
ATOM 772 O O . GLY A 1 100 ? -7.27 11.016 15.141 1 92.5 100 GLY A O 1
ATOM 773 N N . SER A 1 101 ? -5.906 10.141 13.641 1 93.5 101 SER A N 1
ATOM 774 C CA . SER A 1 101 ? -4.73 10.414 14.461 1 93.5 101 SER A CA 1
ATOM 775 C C . SER A 1 101 ? -3.916 11.57 13.898 1 93.5 101 SER A C 1
ATOM 777 O O . SER A 1 101 ? -4.043 11.906 12.719 1 93.5 101 SER A O 1
ATOM 779 N N . TRP A 1 102 ? -3.139 12.18 14.711 1 95.88 102 TRP A N 1
ATOM 780 C CA . TRP A 1 102 ? -2.143 13.188 14.367 1 95.88 102 TRP A CA 1
ATOM 781 C C . TRP A 1 102 ? -0.73 12.625 14.5 1 95.88 102 TRP A C 1
ATOM 783 O O . TRP A 1 102 ? -0.466 11.789 15.367 1 95.88 102 TRP A O 1
ATOM 793 N N . SER A 1 103 ? 0.129 13.133 13.68 1 97 103 SER A N 1
ATOM 794 C CA . SER A 1 103 ? 1.559 12.891 13.844 1 97 103 SER A CA 1
ATOM 795 C C . SER A 1 103 ? 2.371 14.133 13.516 1 97 103 SER A C 1
ATOM 797 O O . SER A 1 103 ? 1.857 15.07 12.898 1 97 103 SER A O 1
ATOM 799 N N . GLU A 1 104 ? 3.533 14.117 14.047 1 97.56 104 GLU A N 1
ATOM 800 C CA . GLU A 1 104 ? 4.516 15.117 13.633 1 97.56 104 GLU A CA 1
ATOM 801 C C . GLU A 1 104 ? 5.57 14.516 12.719 1 97.56 104 GLU A C 1
ATOM 803 O O . GLU A 1 104 ? 6.074 13.422 12.977 1 97.56 104 GLU A O 1
ATOM 808 N N . TRP A 1 105 ? 5.883 15.25 11.695 1 98.69 105 TRP A N 1
ATOM 809 C CA . TRP A 1 105 ? 6.84 14.828 10.68 1 98.69 105 TRP A CA 1
ATOM 810 C C . TRP A 1 105 ? 8.008 15.797 10.594 1 98.69 105 TRP A C 1
ATOM 812 O O . TRP A 1 105 ? 7.809 17.016 10.461 1 98.69 105 TRP A O 1
ATOM 822 N N . GLU A 1 106 ? 9.148 15.289 10.688 1 98.81 106 GLU A N 1
ATOM 823 C CA . GLU A 1 106 ? 10.359 16.078 10.5 1 98.81 106 GLU A CA 1
ATOM 824 C C . GLU A 1 106 ? 11.203 15.555 9.344 1 98.81 106 GLU A C 1
ATOM 826 O O . GLU A 1 106 ? 11.742 14.445 9.422 1 98.81 106 GLU A O 1
ATOM 831 N N . VAL A 1 107 ? 11.266 16.344 8.266 1 98.88 107 VAL A N 1
ATOM 832 C CA . VAL A 1 107 ? 12.086 16.047 7.105 1 98.88 107 VAL A CA 1
ATOM 833 C C . VAL A 1 107 ? 13.406 16.812 7.191 1 98.88 107 VAL A C 1
ATOM 835 O O . VAL A 1 107 ? 13.422 18.047 7.141 1 98.88 107 VAL A O 1
ATOM 838 N N . GLU A 1 108 ? 14.477 16.078 7.324 1 98.5 108 GLU A N 1
ATOM 839 C CA . GLU A 1 108 ? 15.766 16.75 7.469 1 98.5 108 GLU A CA 1
ATOM 840 C C . GLU A 1 108 ? 16.25 17.297 6.133 1 98.5 108 GLU A C 1
ATOM 842 O O . GLU A 1 108 ? 16.844 18.391 6.086 1 98.5 108 GLU A O 1
ATOM 847 N N . GLU A 1 109 ? 16.172 16.547 5.09 1 98.75 109 GLU A N 1
ATOM 848 C CA . GLU A 1 109 ? 16.562 17.016 3.764 1 98.75 109 GLU A CA 1
ATOM 849 C C . GLU A 1 109 ? 15.43 16.812 2.754 1 98.75 109 GLU A C 1
ATOM 851 O O . GLU A 1 109 ? 14.961 17.766 2.127 1 98.75 109 GLU A O 1
ATOM 856 N N . TYR A 1 110 ? 15.008 15.594 2.523 1 98.94 110 TYR A N 1
ATOM 857 C CA . TYR A 1 110 ? 14.039 15.195 1.514 1 98.94 110 TYR A CA 1
ATOM 858 C C . TYR A 1 110 ? 13.414 13.844 1.847 1 98.94 110 TYR A C 1
ATOM 860 O O . TYR A 1 110 ? 14.078 12.977 2.424 1 98.94 110 TYR A O 1
ATOM 868 N N . VAL A 1 111 ? 12.141 13.711 1.546 1 98.94 111 VAL A N 1
ATOM 869 C CA . VAL A 1 111 ? 11.5 12.398 1.644 1 98.94 111 VAL A CA 1
ATOM 870 C C . VAL A 1 111 ? 10.523 12.211 0.487 1 98.94 111 VAL A C 1
ATOM 872 O O . VAL A 1 111 ? 9.875 13.164 0.055 1 98.94 111 VAL A O 1
ATOM 875 N N . ARG A 1 112 ? 10.453 11.008 -0.075 1 98.94 112 ARG A N 1
ATOM 876 C CA . ARG A 1 112 ? 9.469 10.57 -1.06 1 98.94 112 ARG A CA 1
ATOM 877 C C . ARG A 1 112 ? 8.844 9.242 -0.646 1 98.94 112 ARG A C 1
ATOM 879 O O . ARG A 1 112 ? 9.547 8.312 -0.236 1 98.94 112 ARG A O 1
ATOM 886 N N . LYS A 1 113 ? 7.477 9.219 -0.733 1 98.88 113 LYS A N 1
ATOM 887 C CA . LYS A 1 113 ? 6.805 8.008 -0.267 1 98.88 113 LYS A CA 1
ATOM 888 C C . LYS A 1 113 ? 5.77 7.527 -1.281 1 98.88 113 LYS A C 1
ATOM 890 O O . LYS A 1 113 ? 5.242 8.32 -2.061 1 98.88 113 LYS A O 1
ATOM 895 N N . HIS A 1 114 ? 5.566 6.254 -1.313 1 98.94 114 HIS A N 1
ATOM 896 C CA . HIS A 1 114 ? 4.375 5.605 -1.848 1 98.94 114 HIS A CA 1
ATOM 897 C C . HIS A 1 114 ? 3.309 5.438 -0.771 1 98.94 114 HIS A C 1
ATOM 899 O O . HIS A 1 114 ? 3.57 4.852 0.283 1 98.94 114 HIS A O 1
ATOM 905 N N . ALA A 1 115 ? 2.139 5.98 -0.952 1 98.88 115 ALA A N 1
ATOM 906 C CA . ALA A 1 115 ? 1.101 6.035 0.074 1 98.88 115 ALA A CA 1
ATOM 907 C C . ALA A 1 115 ? -0.197 5.406 -0.426 1 98.88 115 ALA A C 1
ATOM 909 O O . ALA A 1 115 ? -0.677 5.742 -1.512 1 98.88 115 ALA A O 1
ATOM 910 N N . ILE A 1 116 ? -0.731 4.531 0.361 1 98.69 116 ILE A N 1
ATOM 911 C CA . ILE A 1 116 ? -2.023 3.904 0.104 1 98.69 116 ILE A CA 1
ATOM 912 C C . ILE A 1 116 ? -3.029 4.344 1.165 1 98.69 116 ILE A C 1
ATOM 914 O O . ILE A 1 116 ? -2.824 4.109 2.359 1 98.69 116 ILE A O 1
ATOM 918 N N . LEU A 1 117 ? -4.074 5.02 0.713 1 97.94 117 LEU A N 1
ATOM 919 C CA . LEU A 1 117 ? -5.109 5.5 1.62 1 97.94 117 LEU A CA 1
ATOM 920 C C . LEU A 1 117 ? -6.348 4.613 1.547 1 97.94 117 LEU A C 1
ATOM 922 O O . LEU A 1 117 ? -6.816 4.281 0.456 1 97.94 117 LEU A O 1
ATOM 926 N N . SER A 1 118 ? -6.812 4.188 2.705 1 94.31 118 SER A N 1
ATOM 927 C CA . SER A 1 118 ? -8.039 3.396 2.775 1 94.31 118 SER A CA 1
ATOM 928 C C . SER A 1 118 ? -8.914 3.842 3.938 1 94.31 118 SER A C 1
ATOM 930 O O . SER A 1 118 ? -8.43 4.047 5.051 1 94.31 118 SER A O 1
ATOM 932 N N . SER A 1 119 ? -10.25 4.086 3.68 1 83.06 119 SER A N 1
ATOM 933 C CA . SER A 1 119 ? -11.172 4.488 4.73 1 83.06 119 SER A CA 1
ATOM 934 C C . SER A 1 119 ? -11.828 3.275 5.387 1 83.06 119 SER A C 1
ATOM 936 O O . SER A 1 119 ? -12.375 2.41 4.699 1 83.06 119 SER A O 1
ATOM 938 N N . PRO A 1 120 ? -11.609 3.197 6.684 1 69.31 120 PRO A N 1
ATOM 939 C CA . PRO A 1 120 ? -12.32 2.104 7.352 1 69.31 120 PRO A CA 1
ATOM 940 C C . PRO A 1 120 ? -13.828 2.166 7.137 1 69.31 120 PRO A C 1
ATOM 942 O O . PRO A 1 120 ? -14.375 3.246 6.902 1 69.31 120 PRO A O 1
ATOM 945 N N . LEU A 1 121 ? -14.289 1.027 6.902 1 64.75 121 LEU A N 1
ATOM 946 C CA . LEU A 1 121 ? -15.742 0.988 6.805 1 64.75 121 LEU A CA 1
ATOM 947 C C . LEU A 1 121 ? -16.391 1.611 8.039 1 64.75 121 LEU A C 1
ATOM 949 O O . LEU A 1 121 ? -15.859 1.496 9.148 1 64.75 121 LEU A O 1
ATOM 953 N N . HIS A 1 122 ? -17.406 2.457 7.746 1 58.41 122 HIS A N 1
ATOM 954 C CA . HIS A 1 122 ? -18.141 2.979 8.891 1 58.41 122 HIS A CA 1
ATOM 955 C C . HIS A 1 122 ? -18.672 1.849 9.766 1 58.41 122 HIS A C 1
ATOM 957 O O . HIS A 1 122 ? -19.141 0.827 9.25 1 58.41 122 HIS A O 1
ATOM 963 N N . PRO A 1 123 ? -18.422 1.955 11.109 1 54.06 123 PRO A N 1
ATOM 964 C CA . PRO A 1 123 ? -18.812 0.903 12.055 1 54.06 123 PRO A CA 1
ATOM 965 C C . PRO A 1 123 ? -20.219 0.365 11.789 1 54.06 123 PRO A C 1
ATOM 967 O O . PRO A 1 123 ? -20.484 -0.819 12.016 1 54.06 123 PRO A O 1
ATOM 970 N N . THR A 1 124 ? -21.047 1.278 11.383 1 56 124 THR A N 1
ATOM 971 C CA . THR A 1 124 ? -22.406 0.817 11.172 1 56 124 THR A CA 1
ATOM 972 C C . THR A 1 124 ? -22.469 -0.223 10.055 1 56 124 THR A C 1
ATOM 974 O O . THR A 1 124 ? -23.25 -1.174 10.125 1 56 124 THR A O 1
ATOM 977 N N . VAL A 1 125 ? -21.562 -0.011 9.312 1 55.28 125 VAL A N 1
ATOM 978 C CA . VAL A 1 125 ? -21.562 -0.902 8.156 1 55.28 125 VAL A CA 1
ATOM 979 C C . VAL A 1 125 ? -20.844 -2.203 8.508 1 55.28 125 VAL A C 1
ATOM 981 O O . VAL A 1 125 ? -21.25 -3.281 8.055 1 55.28 125 VAL A O 1
ATOM 984 N N . SER A 1 126 ? -19.891 -2.123 9.344 1 54 126 SER A N 1
ATOM 985 C CA . SER A 1 126 ? -19.109 -3.293 9.734 1 54 126 SER A CA 1
ATOM 986 C C . SER A 1 126 ? -19.969 -4.324 10.445 1 54 126 SER A C 1
ATOM 988 O O . SER A 1 126 ? -19.766 -5.531 10.289 1 54 126 SER A O 1
ATOM 990 N N . PHE A 1 127 ? -20.859 -3.734 11.195 1 53.16 127 PHE A N 1
ATOM 991 C CA . PHE A 1 127 ? -21.766 -4.617 11.914 1 53.16 127 PHE A CA 1
ATOM 992 C C . PHE A 1 127 ? -22.641 -5.402 10.945 1 53.16 127 PHE A C 1
ATOM 994 O O . PHE A 1 127 ? -22.859 -6.605 11.125 1 53.16 127 PHE A O 1
ATOM 1001 N N . GLY A 1 128 ? -22.938 -4.773 10.016 1 50.41 128 GLY A N 1
ATOM 1002 C CA . GLY A 1 128 ? -23.766 -5.465 9.039 1 50.41 128 GLY A CA 1
ATOM 1003 C C . GLY A 1 128 ? -22.969 -6.438 8.18 1 50.41 128 GLY A C 1
ATOM 1004 O O . GLY A 1 128 ? -23.422 -7.551 7.918 1 50.41 128 GLY A O 1
ATOM 1005 N N . VAL A 1 129 ? -21.797 -6.125 7.977 1 52.56 129 VAL A N 1
ATOM 1006 C CA . VAL A 1 129 ? -20.953 -6.926 7.102 1 52.56 129 VAL A CA 1
ATOM 1007 C C . VAL A 1 129 ? -20.453 -8.164 7.848 1 52.56 129 VAL A C 1
ATOM 1009 O O . VAL A 1 129 ? -20.453 -9.266 7.297 1 52.56 129 VAL A O 1
ATOM 1012 N N . ARG A 1 130 ? -19.969 -7.98 9.07 1 50.97 130 ARG A N 1
ATOM 1013 C CA . ARG A 1 130 ? -19.594 -9.133 9.875 1 50.97 130 ARG A CA 1
ATOM 1014 C C . ARG A 1 130 ? -20.75 -10.102 10.039 1 50.97 130 ARG A C 1
ATOM 1016 O O . ARG A 1 130 ? -20.578 -11.32 9.961 1 50.97 130 ARG A O 1
ATOM 1023 N N . ALA A 1 131 ? -21.766 -9.508 10.242 1 53.81 131 ALA A N 1
ATOM 1024 C CA . ALA A 1 131 ? -22.953 -10.336 10.398 1 53.81 131 ALA A CA 1
ATOM 1025 C C . ALA A 1 131 ? -23.266 -11.086 9.102 1 53.81 131 ALA A C 1
ATOM 1027 O O . ALA A 1 131 ? -23.625 -12.266 9.125 1 53.81 131 ALA A O 1
ATOM 1028 N N . ALA A 1 132 ? -23.016 -10.469 8.047 1 50.47 132 ALA A N 1
ATOM 1029 C CA . ALA A 1 132 ? -23.297 -11.102 6.758 1 50.47 132 ALA A CA 1
ATOM 1030 C C . ALA A 1 132 ? -22.234 -12.156 6.43 1 50.47 132 ALA A C 1
ATOM 1032 O O . ALA A 1 132 ? -22.562 -13.234 5.934 1 50.47 132 ALA A O 1
ATOM 1033 N N . ARG A 1 133 ? -20.984 -11.898 6.699 1 52.09 133 ARG A N 1
ATOM 1034 C CA . ARG A 1 133 ? -19.906 -12.859 6.473 1 52.09 133 AR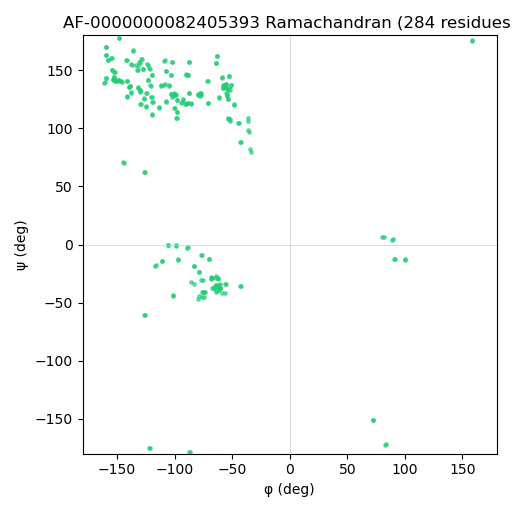G A CA 1
ATOM 1035 C C . ARG A 1 133 ? -20.062 -14.094 7.355 1 52.09 133 ARG A C 1
ATOM 1037 O O . ARG A 1 133 ? -19.828 -15.211 6.914 1 52.09 133 ARG A O 1
ATOM 1044 N N . ARG A 1 134 ? -20.438 -13.859 8.555 1 50.19 134 ARG A N 1
ATOM 1045 C CA . ARG A 1 134 ? -20.734 -14.961 9.461 1 50.19 134 ARG A CA 1
ATOM 1046 C C . ARG A 1 134 ? -21.875 -15.82 8.93 1 50.19 134 ARG A C 1
ATOM 1048 O O . ARG A 1 134 ? -21.812 -17.047 8.984 1 50.19 134 ARG A O 1
ATOM 1055 N N . ILE A 1 135 ? -22.719 -15.125 8.391 1 51.5 135 ILE A N 1
ATOM 1056 C CA . ILE A 1 135 ? -23.875 -15.828 7.863 1 51.5 135 ILE A CA 1
ATOM 1057 C C . ILE A 1 135 ? -23.5 -16.578 6.586 1 51.5 135 ILE A C 1
ATOM 1059 O O . ILE A 1 135 ? -23.875 -17.734 6.391 1 51.5 135 ILE A O 1
ATOM 1063 N N . ALA A 1 136 ? -22.719 -15.953 5.773 1 49.84 136 ALA A N 1
ATOM 1064 C CA . ALA A 1 136 ? -22.297 -16.562 4.516 1 49.84 136 ALA A CA 1
ATOM 1065 C C . ALA A 1 136 ? -21.375 -17.766 4.766 1 49.84 136 ALA A C 1
ATOM 1067 O O . ALA A 1 136 ? -21.422 -18.75 4.031 1 49.84 136 ALA A O 1
ATOM 1068 N N . ARG A 1 137 ? -20.516 -17.672 5.781 1 49.06 137 ARG A N 1
ATOM 1069 C CA . ARG A 1 137 ? -19.672 -18.781 6.18 1 49.06 137 ARG A CA 1
ATOM 1070 C C . ARG A 1 137 ? -20.5 -19.984 6.621 1 49.06 137 ARG A C 1
ATOM 1072 O O . ARG A 1 137 ? -20.109 -21.125 6.434 1 49.06 137 ARG A O 1
ATOM 1079 N N . VAL A 1 138 ? -21.5 -19.719 7.18 1 48.78 138 VAL A N 1
ATOM 1080 C CA . VAL A 1 138 ? -22.406 -20.781 7.641 1 48.78 138 VAL A CA 1
ATOM 1081 C C . VAL A 1 138 ? -23.016 -21.5 6.441 1 48.78 138 VAL A C 1
ATOM 1083 O O . VAL A 1 138 ? -23.203 -22.719 6.469 1 48.78 138 VAL A O 1
ATOM 1086 N N . PHE A 1 139 ? -23.125 -20.734 5.379 1 48.97 139 PHE A N 1
ATOM 1087 C CA . PHE A 1 139 ? -23.797 -21.359 4.242 1 48.97 139 PHE A CA 1
ATOM 1088 C C . PHE A 1 139 ? -22.766 -21.875 3.24 1 48.97 139 PHE A C 1
ATOM 1090 O O . PHE A 1 139 ? -23.141 -22.266 2.129 1 48.97 139 PHE A O 1
ATOM 1097 N N . ARG A 1 140 ? -21.469 -21.656 3.527 1 45.97 140 ARG A N 1
ATOM 1098 C CA . ARG A 1 140 ? -20.5 -22.281 2.631 1 45.97 140 ARG A CA 1
ATOM 1099 C C . ARG A 1 140 ? -20.797 -23.781 2.48 1 45.97 140 ARG A C 1
ATOM 1101 O O . ARG A 1 140 ? -20.797 -24.516 3.465 1 45.97 140 ARG A O 1
ATOM 1108 N N . PRO A 1 141 ? -21.297 -24.188 1.397 1 42.47 141 PRO A N 1
ATOM 1109 C CA . PRO A 1 141 ? -21.578 -25.609 1.213 1 42.47 141 PRO A CA 1
ATOM 1110 C C . PRO A 1 141 ? -20.344 -26.484 1.489 1 42.47 141 PRO A C 1
ATOM 1112 O O . PRO A 1 141 ? -19.219 -26.094 1.173 1 42.47 141 PRO A O 1
ATOM 1115 N N . LYS A 1 142 ? -20.25 -27.266 2.557 1 43.59 142 LYS A N 1
ATOM 1116 C CA . LYS A 1 142 ? -19.266 -28.328 2.787 1 43.59 142 LYS A CA 1
ATOM 1117 C C . LYS A 1 142 ? -18.938 -29.062 1.491 1 43.59 142 LYS A C 1
ATOM 1119 O O . LYS A 1 142 ? -19.828 -29.484 0.763 1 43.59 142 LYS A O 1
ATOM 1124 N N . ALA A 1 143 ? -17.75 -28.672 0.8 1 45.62 143 ALA A N 1
ATOM 1125 C CA . ALA A 1 143 ? -17.297 -29.578 -0.254 1 45.62 143 ALA A CA 1
ATOM 1126 C C . ALA A 1 143 ? -17.547 -31.031 0.127 1 45.62 143 ALA A C 1
ATOM 1128 O O . ALA A 1 143 ? -17.172 -31.469 1.218 1 45.62 143 ALA A O 1
ATOM 1129 N N . LYS A 1 144 ? -18.438 -31.75 -0.431 1 35.62 144 LYS A N 1
ATOM 1130 C CA . LYS A 1 144 ? -18.453 -33.188 -0.383 1 35.62 144 LYS A CA 1
ATOM 1131 C C . LYS A 1 144 ? -17.125 -33.781 -0.887 1 35.62 144 LYS A C 1
ATOM 1133 O O . LYS A 1 144 ? -16.547 -33.25 -1.845 1 35.62 144 LYS A O 1
ATOM 1138 N N . MET B 1 1 ? -9.367 -3.787 29.203 1 27.75 1 MET B N 1
ATOM 1139 C CA . MET B 1 1 ? -8.766 -2.535 28.75 1 27.75 1 MET B CA 1
ATOM 1140 C C . MET B 1 1 ? -8.523 -2.557 27.25 1 27.75 1 MET B C 1
ATOM 1142 O O . MET B 1 1 ? -7.844 -3.453 26.734 1 27.75 1 MET B O 1
ATOM 1146 N N . ALA B 1 2 ? -9.445 -2.281 26.484 1 38.53 2 ALA B N 1
ATOM 1147 C CA . ALA B 1 2 ? -9.438 -2.463 25.031 1 38.53 2 ALA B CA 1
ATOM 1148 C C . ALA B 1 2 ? -8.109 -2.006 24.438 1 38.53 2 ALA B C 1
ATOM 1150 O O . ALA B 1 2 ? -7.605 -0.932 24.766 1 38.53 2 ALA B O 1
ATOM 1151 N N . LEU B 1 3 ? -7.117 -2.777 24.328 1 50.72 3 LEU B N 1
ATOM 1152 C CA . LEU B 1 3 ? -5.77 -2.471 23.859 1 50.72 3 LEU B CA 1
ATOM 1153 C C . LEU B 1 3 ? -5.809 -1.418 22.75 1 50.72 3 LEU B C 1
ATOM 1155 O O . LEU B 1 3 ? -6.457 -1.614 21.719 1 50.72 3 LEU B O 1
ATOM 1159 N N . THR B 1 4 ? -5.898 -0.147 23.109 1 61.38 4 THR B N 1
ATOM 1160 C CA . THR B 1 4 ? -5.902 1.001 22.219 1 61.38 4 THR B CA 1
ATOM 1161 C C . THR B 1 4 ? -4.812 0.858 21.156 1 61.38 4 THR B C 1
ATOM 1163 O O . THR B 1 4 ? -3.643 0.646 21.484 1 61.38 4 THR B O 1
ATOM 1166 N N . LEU B 1 5 ? -5.184 0.55 20.016 1 77.75 5 LEU B N 1
ATOM 1167 C CA . LEU B 1 5 ? -4.23 0.415 18.922 1 77.75 5 LEU B CA 1
ATOM 1168 C C . LEU B 1 5 ? -3.395 1.681 18.781 1 77.75 5 LEU B C 1
ATOM 1170 O O . LEU B 1 5 ? -3.912 2.793 18.906 1 77.75 5 LEU B O 1
ATOM 1174 N N . SER B 1 6 ? -2.146 1.47 18.75 1 85.56 6 SER B N 1
ATOM 1175 C CA . SER B 1 6 ? -1.261 2.605 18.516 1 85.56 6 SER B CA 1
ATOM 1176 C C . SER B 1 6 ? -1.661 3.371 17.266 1 85.56 6 SER B C 1
ATOM 1178 O O . SER B 1 6 ? -2.154 2.781 16.297 1 85.56 6 SER B O 1
ATOM 1180 N N . ALA B 1 7 ? -1.488 4.633 17.344 1 91.94 7 ALA B N 1
ATOM 1181 C CA . ALA B 1 7 ? -1.807 5.504 16.203 1 91.94 7 ALA B CA 1
ATOM 1182 C C . ALA B 1 7 ? -0.935 5.176 15 1 91.94 7 ALA B C 1
ATOM 1184 O O . ALA B 1 7 ? -1.32 5.441 13.859 1 91.94 7 ALA B O 1
ATOM 1185 N N . ILE B 1 8 ? 0.317 4.664 15.258 1 95.06 8 ILE B N 1
ATOM 1186 C CA . ILE B 1 8 ? 1.277 4.352 14.211 1 95.06 8 ILE B CA 1
ATOM 1187 C C . ILE B 1 8 ? 1.831 2.943 14.414 1 95.06 8 ILE B C 1
ATOM 1189 O O . ILE B 1 8 ? 2.188 2.568 15.539 1 95.06 8 ILE B O 1
ATOM 1193 N N . GLU B 1 9 ? 1.885 2.18 13.453 1 95.06 9 GLU B N 1
ATOM 1194 C CA . GLU B 1 9 ? 2.645 0.935 13.398 1 95.06 9 GLU B CA 1
ATOM 1195 C C . GLU B 1 9 ? 3.695 0.978 12.297 1 95.06 9 GLU B C 1
ATOM 1197 O O . GLU B 1 9 ? 3.369 1.22 11.133 1 95.06 9 GLU B O 1
ATOM 1202 N N . ALA B 1 10 ? 4.93 0.777 12.672 1 96.38 10 ALA B N 1
ATOM 1203 C CA . ALA B 1 10 ? 6.008 0.886 11.695 1 96.38 10 ALA B CA 1
ATOM 1204 C C . ALA B 1 10 ? 6.832 -0.397 11.641 1 96.38 10 ALA B C 1
ATOM 1206 O O . ALA B 1 10 ? 6.871 -1.158 12.609 1 96.38 10 ALA B O 1
ATOM 1207 N N . VAL B 1 11 ? 7.465 -0.588 10.477 1 97.56 11 VAL B N 1
ATOM 1208 C CA . VAL B 1 11 ? 8.281 -1.785 10.305 1 97.56 11 VAL B CA 1
ATOM 1209 C C . VAL B 1 11 ? 9.391 -1.513 9.289 1 97.56 11 VAL B C 1
ATOM 1211 O O . VAL B 1 11 ? 9.234 -0.665 8.406 1 97.56 11 VAL B O 1
ATOM 1214 N N . SER B 1 12 ? 10.508 -2.154 9.477 1 98.44 12 SER B N 1
ATOM 1215 C CA . SER B 1 12 ? 11.438 -2.355 8.375 1 98.44 12 SER B CA 1
ATOM 1216 C C . SER B 1 12 ? 11.078 -3.598 7.566 1 98.44 12 SER B C 1
ATOM 1218 O O . SER B 1 12 ? 11.086 -4.711 8.094 1 98.44 12 SER B O 1
ATOM 1220 N N . LEU B 1 13 ? 10.82 -3.424 6.309 1 98.62 13 LEU B N 1
ATOM 1221 C CA . LEU B 1 13 ? 10.258 -4.504 5.504 1 98.62 13 LEU B CA 1
ATOM 1222 C C . LEU B 1 13 ? 11.266 -5.641 5.344 1 98.62 13 LEU B C 1
ATOM 1224 O O . LEU B 1 13 ? 10.875 -6.805 5.23 1 98.62 13 LEU B O 1
ATOM 1228 N N . ASP B 1 14 ? 12.531 -5.312 5.371 1 97.5 14 ASP B N 1
ATOM 1229 C CA . ASP B 1 14 ? 13.562 -6.328 5.211 1 97.5 14 ASP B CA 1
ATOM 1230 C C . ASP B 1 14 ? 13.734 -7.145 6.488 1 97.5 14 ASP B C 1
ATOM 1232 O O . ASP B 1 14 ? 14.422 -8.172 6.488 1 97.5 14 ASP B O 1
ATOM 1236 N N . HIS B 1 15 ? 13.078 -6.711 7.586 1 97.38 15 HIS B N 1
ATOM 1237 C CA . HIS B 1 15 ? 13.242 -7.406 8.859 1 97.38 15 HIS B CA 1
ATOM 1238 C C . HIS B 1 15 ? 12 -8.234 9.195 1 97.38 15 HIS B C 1
ATOM 1240 O O . HIS B 1 15 ? 11.938 -8.859 10.258 1 97.38 15 HIS B O 1
ATOM 1246 N N . VAL B 1 16 ? 11.07 -8.18 8.344 1 98.62 16 VAL B N 1
ATOM 1247 C CA . VAL B 1 16 ? 9.891 -9.008 8.57 1 98.62 16 VAL B CA 1
ATOM 1248 C C . VAL B 1 16 ? 10.234 -10.477 8.344 1 98.62 16 VAL B C 1
ATOM 1250 O O . VAL B 1 16 ? 10.688 -10.859 7.262 1 98.62 16 VAL B O 1
ATOM 1253 N N . LEU B 1 17 ? 10.023 -11.289 9.398 1 98.38 17 LEU B N 1
ATOM 1254 C CA . LEU B 1 17 ? 10.281 -12.719 9.281 1 98.38 17 LEU B CA 1
ATOM 1255 C C . LEU B 1 17 ? 9.125 -13.422 8.57 1 98.38 17 LEU B C 1
ATOM 1257 O O . LEU B 1 17 ? 7.969 -13.281 8.961 1 98.38 17 LEU B O 1
ATOM 1261 N N . LEU B 1 18 ? 9.484 -14.164 7.605 1 98.81 18 LEU B N 1
ATOM 1262 C CA . LEU B 1 18 ? 8.461 -14.766 6.758 1 98.81 18 LEU B CA 1
ATOM 1263 C C . LEU B 1 18 ? 8.273 -16.234 7.094 1 98.81 18 LEU B C 1
ATOM 1265 O O . LEU B 1 18 ? 9.242 -16.938 7.414 1 98.81 18 LEU B O 1
ATOM 1269 N N . ASP B 1 19 ? 7.055 -16.688 6.969 1 98.81 19 ASP B N 1
ATOM 1270 C CA . ASP B 1 19 ? 6.711 -18.094 7.102 1 98.81 19 ASP B CA 1
ATOM 1271 C C . ASP B 1 19 ? 6.492 -18.734 5.734 1 98.81 19 ASP B C 1
ATOM 1273 O O . ASP B 1 19 ? 6.133 -18.062 4.77 1 98.81 19 ASP B O 1
ATOM 1277 N N . ASP B 1 20 ? 6.66 -20.078 5.754 1 98.81 20 ASP B N 1
ATOM 1278 C CA . ASP B 1 20 ? 6.359 -20.797 4.516 1 98.81 20 ASP B CA 1
ATOM 1279 C C . ASP B 1 20 ? 4.914 -20.562 4.078 1 98.81 20 ASP B C 1
ATOM 1281 O O . ASP B 1 20 ? 3.996 -20.609 4.898 1 98.81 20 ASP B O 1
ATOM 1285 N N . ASP B 1 21 ? 4.703 -20.297 2.83 1 98.69 21 ASP B N 1
ATOM 1286 C CA . ASP B 1 21 ? 3.393 -20.094 2.223 1 98.69 21 ASP B CA 1
ATOM 1287 C C . ASP B 1 21 ? 3.352 -20.641 0.803 1 98.69 21 ASP B C 1
ATOM 1289 O O . ASP B 1 21 ? 3.268 -19.891 -0.167 1 98.69 21 ASP B O 1
ATOM 1293 N N . PRO B 1 22 ? 3.369 -21.891 0.701 1 98.69 22 PRO B N 1
ATOM 1294 C CA . PRO B 1 22 ? 3.492 -22.5 -0.623 1 98.69 22 PRO B CA 1
ATOM 1295 C C . PRO B 1 22 ? 2.365 -22.094 -1.57 1 98.69 22 PRO B C 1
ATOM 1297 O O . PRO B 1 22 ? 1.218 -21.953 -1.143 1 98.69 22 PRO B O 1
ATOM 1300 N N . ILE B 1 23 ? 2.715 -21.938 -2.863 1 98.62 23 ILE B N 1
ATOM 1301 C CA . ILE B 1 23 ? 1.753 -21.656 -3.928 1 98.62 23 ILE B CA 1
ATOM 1302 C C . ILE B 1 23 ? 0.917 -22.906 -4.195 1 98.62 23 ILE B C 1
ATOM 1304 O O . ILE B 1 23 ? 1.436 -24.031 -4.176 1 98.62 23 ILE B O 1
ATOM 1308 N N . ASN B 1 24 ? -0.406 -22.703 -4.441 1 98.31 24 ASN B N 1
ATOM 1309 C CA . ASN B 1 24 ? -1.253 -23.812 -4.859 1 98.31 24 ASN B CA 1
ATOM 1310 C C . ASN B 1 24 ? -0.617 -24.594 -6 1 98.31 24 ASN B C 1
ATOM 1312 O O . ASN B 1 24 ? -0.327 -24.047 -7.062 1 98.31 24 ASN B O 1
ATOM 1316 N N . ARG B 1 25 ? -0.402 -25.766 -5.805 1 98.06 25 ARG B N 1
ATOM 1317 C CA . ARG B 1 25 ? 0.295 -26.594 -6.777 1 98.06 25 ARG B CA 1
ATOM 1318 C C . ARG B 1 25 ? -0.405 -26.562 -8.133 1 98.06 25 ARG B C 1
ATOM 1320 O O . ARG B 1 25 ? 0.249 -26.609 -9.18 1 98.06 25 ARG B O 1
ATOM 1327 N N . ASP B 1 26 ? -1.75 -26.453 -8.148 1 98.38 26 ASP B N 1
ATOM 1328 C CA . ASP B 1 26 ? -2.523 -26.453 -9.391 1 98.38 26 ASP B CA 1
ATOM 1329 C C . ASP B 1 26 ? -2.291 -25.156 -10.18 1 98.38 26 ASP B C 1
ATOM 1331 O O . ASP B 1 26 ? -2.664 -25.078 -11.352 1 98.38 26 ASP B O 1
ATOM 1335 N N . TRP B 1 27 ? -1.683 -24.203 -9.547 1 98.62 27 TRP B N 1
ATOM 1336 C CA . TRP B 1 27 ? -1.459 -22.922 -10.195 1 98.62 27 TRP B CA 1
ATOM 1337 C C . TRP B 1 27 ? -0.058 -22.844 -10.797 1 98.62 27 TRP B C 1
ATOM 1339 O O . TRP B 1 27 ? 0.255 -21.922 -11.555 1 98.62 27 TRP B O 1
ATOM 1349 N N . ILE B 1 28 ? 0.833 -23.75 -10.469 1 98.75 28 ILE B N 1
ATOM 1350 C CA . ILE B 1 28 ? 2.215 -23.719 -10.93 1 98.75 28 ILE B CA 1
ATOM 1351 C C . ILE B 1 28 ? 2.287 -24.203 -12.375 1 98.75 28 ILE B C 1
ATOM 1353 O O . ILE B 1 28 ? 1.746 -25.266 -12.711 1 98.75 28 ILE B O 1
ATOM 1357 N N . ILE B 1 29 ? 2.918 -23.484 -13.203 1 98.75 29 ILE B N 1
ATOM 1358 C CA . ILE B 1 29 ? 3.061 -23.781 -14.625 1 98.75 29 ILE B CA 1
ATOM 1359 C C . ILE B 1 29 ? 4.438 -24.375 -14.891 1 98.75 29 ILE B C 1
ATOM 1361 O O . ILE B 1 29 ? 4.57 -25.328 -15.68 1 98.75 29 ILE B O 1
ATOM 1365 N N . PHE B 1 30 ? 5.453 -23.828 -14.305 1 98.56 30 PHE B N 1
ATOM 1366 C CA . PHE B 1 30 ? 6.828 -24.25 -14.531 1 98.56 30 PHE B CA 1
ATOM 1367 C C . PHE B 1 30 ? 7.672 -24.047 -13.273 1 98.56 30 PHE B C 1
ATOM 1369 O O . PHE B 1 30 ? 7.531 -23.047 -12.578 1 98.56 30 PHE B O 1
ATOM 1376 N N . GLY B 1 31 ? 8.547 -24.984 -13.008 1 98.62 31 GLY B N 1
ATOM 1377 C CA . GLY B 1 31 ? 9.5 -24.875 -11.906 1 98.62 31 GLY B CA 1
ATOM 1378 C C . GLY B 1 31 ? 8.914 -25.297 -10.57 1 98.62 31 GLY B C 1
ATOM 1379 O O . GLY B 1 31 ? 7.883 -25.969 -10.523 1 98.62 31 GLY B O 1
ATOM 1380 N N . THR B 1 32 ? 9.656 -25.078 -9.477 1 98.56 32 THR B N 1
ATOM 1381 C CA . THR B 1 32 ? 9.258 -25.375 -8.102 1 98.56 32 THR B CA 1
ATOM 1382 C C . THR B 1 32 ? 9.414 -24.141 -7.215 1 98.56 32 THR B C 1
ATOM 1384 O O . THR B 1 32 ? 10.195 -24.156 -6.262 1 98.56 32 THR B O 1
ATOM 1387 N N . PRO B 1 33 ? 8.672 -23.172 -7.562 1 98.88 33 PRO B N 1
ATOM 1388 C CA . PRO B 1 33 ? 8.812 -21.953 -6.758 1 98.88 33 PRO B CA 1
ATOM 1389 C C . PRO B 1 33 ? 8.531 -22.188 -5.273 1 98.88 33 PRO B C 1
ATOM 1391 O O . PRO B 1 33 ? 7.578 -22.891 -4.926 1 98.88 33 PRO B O 1
ATOM 1394 N N . VAL B 1 34 ? 9.359 -21.625 -4.441 1 98.88 34 VAL B N 1
ATOM 1395 C CA . VAL B 1 34 ? 9.172 -21.609 -2.994 1 98.88 34 VAL B CA 1
ATOM 1396 C C . VAL B 1 34 ? 8.781 -20.203 -2.543 1 98.88 34 VAL B C 1
ATOM 1398 O O . VAL B 1 34 ? 9.516 -19.234 -2.766 1 98.88 34 VAL B O 1
ATOM 1401 N N . ALA B 1 35 ? 7.652 -20.109 -1.885 1 98.94 35 ALA B N 1
ATOM 1402 C CA . ALA B 1 35 ? 7.125 -18.812 -1.479 1 98.94 35 ALA B CA 1
ATOM 1403 C C . ALA B 1 35 ? 6.992 -18.719 0.038 1 98.94 35 ALA B C 1
ATOM 1405 O O . ALA B 1 35 ? 6.746 -19.734 0.706 1 98.94 35 ALA B O 1
ATOM 1406 N N . ARG B 1 36 ? 7.211 -17.562 0.558 1 98.94 36 ARG B N 1
ATOM 1407 C CA . ARG B 1 36 ? 7.02 -17.234 1.965 1 98.94 36 ARG B CA 1
ATOM 1408 C C . ARG B 1 36 ? 6.258 -15.922 2.113 1 98.94 36 ARG B C 1
ATOM 1410 O O . ARG B 1 36 ? 6.23 -15.102 1.19 1 98.94 36 ARG B O 1
ATOM 1417 N N . SER B 1 37 ? 5.566 -15.75 3.238 1 98.88 37 SER B N 1
ATOM 1418 C CA . SER B 1 37 ? 4.832 -14.508 3.459 1 98.88 37 SER B CA 1
ATOM 1419 C C . SER B 1 37 ? 4.633 -14.242 4.945 1 98.88 37 SER B C 1
ATOM 1421 O O . SER B 1 37 ? 4.82 -15.133 5.773 1 98.88 37 SER B O 1
ATOM 1423 N N . ALA B 1 38 ? 4.355 -13 5.309 1 98.88 38 ALA B N 1
ATOM 1424 C CA . ALA B 1 38 ? 3.939 -12.594 6.648 1 98.88 38 ALA B CA 1
ATOM 1425 C C . ALA B 1 38 ? 3.104 -11.32 6.594 1 98.88 38 ALA B C 1
ATOM 1427 O O . ALA B 1 38 ? 3.391 -10.414 5.805 1 98.88 38 ALA B O 1
ATOM 1428 N N . GLN B 1 39 ? 2.105 -11.266 7.434 1 98.69 39 GLN B N 1
ATOM 1429 C CA . GLN B 1 39 ? 1.352 -10.039 7.656 1 98.69 39 GLN B CA 1
ATOM 1430 C C . GLN B 1 39 ? 1.996 -9.188 8.75 1 98.69 39 GLN B C 1
ATOM 1432 O O . GLN B 1 39 ? 2.326 -9.688 9.82 1 98.69 39 GLN B O 1
ATOM 1437 N N . TRP B 1 40 ? 2.193 -7.859 8.43 1 98.25 40 TRP B N 1
ATOM 1438 C CA . TRP B 1 40 ? 2.838 -7.09 9.492 1 98.25 40 TRP B CA 1
ATOM 1439 C C . TRP B 1 40 ? 1.869 -6.078 10.102 1 98.25 40 TRP B C 1
ATOM 1441 O O . TRP B 1 40 ? 2.131 -5.523 11.172 1 98.25 40 TRP B O 1
ATOM 1451 N N . SER B 1 41 ? 0.696 -5.805 9.445 1 96.75 41 SER B N 1
ATOM 1452 C CA . SER B 1 41 ? -0.31 -4.918 10.016 1 96.75 41 SER B CA 1
ATOM 1453 C C . SER B 1 41 ? -1.678 -5.152 9.383 1 96.75 41 SER B C 1
ATOM 1455 O O . SER B 1 41 ? -1.792 -5.867 8.391 1 96.75 41 SER B O 1
ATOM 1457 N N . ALA B 1 42 ? -2.697 -4.516 10.008 1 94.94 42 ALA B N 1
ATOM 1458 C CA . ALA B 1 42 ? -4.066 -4.523 9.5 1 94.94 42 ALA B CA 1
ATOM 1459 C C . ALA B 1 42 ? -4.84 -3.301 9.984 1 94.94 42 ALA B C 1
ATOM 1461 O O . ALA B 1 42 ? -4.527 -2.736 11.039 1 94.94 42 ALA B O 1
ATOM 1462 N N . SER B 1 43 ? -5.789 -2.949 9.078 1 92.75 43 SER B N 1
ATOM 1463 C CA . SER B 1 43 ? -6.727 -1.947 9.562 1 92.75 43 SER B CA 1
ATOM 1464 C C . SER B 1 43 ? -7.531 -2.473 10.75 1 92.75 43 SER B C 1
ATOM 1466 O O . SER B 1 43 ? -7.617 -3.684 10.961 1 92.75 43 SER B O 1
ATOM 1468 N N . LYS B 1 44 ? -8.133 -1.573 11.492 1 88.38 44 LYS B N 1
ATOM 1469 C CA . LYS B 1 44 ? -8.898 -1.95 12.68 1 88.38 44 LYS B CA 1
ATOM 1470 C C . LYS B 1 44 ? -10.047 -2.881 12.312 1 88.38 44 LYS B C 1
ATOM 1472 O O . LYS B 1 44 ? -10.352 -3.82 13.055 1 88.38 44 LYS B O 1
ATOM 1477 N N . ASP B 1 45 ? -10.672 -2.637 11.172 1 84 45 ASP B N 1
ATOM 1478 C CA . ASP B 1 45 ? -11.836 -3.426 10.781 1 84 45 ASP B CA 1
ATOM 1479 C C . ASP B 1 45 ? -11.414 -4.668 9.992 1 84 45 ASP B C 1
ATOM 1481 O O . ASP B 1 45 ? -12.266 -5.43 9.531 1 84 45 ASP B O 1
ATOM 1485 N N . GLY B 1 46 ? -10.156 -4.809 9.75 1 87.62 46 GLY B N 1
ATOM 1486 C CA . GLY B 1 46 ? -9.633 -6.008 9.109 1 87.62 46 GLY B CA 1
ATOM 1487 C C . GLY B 1 46 ? -9.805 -6 7.602 1 87.62 46 GLY B C 1
ATOM 1488 O O . GLY B 1 46 ? -9.445 -6.965 6.922 1 87.62 46 GLY B O 1
ATOM 1489 N N . THR B 1 47 ? -10.281 -4.898 6.988 1 88.25 47 THR B N 1
ATOM 1490 C CA . THR B 1 47 ? -10.602 -4.859 5.566 1 88.25 47 THR B CA 1
ATOM 1491 C C . THR B 1 47 ? -9.352 -4.598 4.734 1 88.25 47 THR B C 1
ATOM 1493 O O . THR B 1 47 ? -9.344 -4.824 3.523 1 88.25 47 THR B O 1
ATOM 1496 N N . THR B 1 48 ? -8.383 -4.098 5.395 1 94 48 THR B N 1
ATOM 1497 C CA . THR B 1 48 ? -7.105 -3.838 4.738 1 94 48 THR B CA 1
ATOM 1498 C C . THR B 1 48 ? -5.961 -4.492 5.512 1 94 48 THR B C 1
ATOM 1500 O O . THR B 1 48 ? -5.828 -4.293 6.719 1 94 48 THR B O 1
ATOM 1503 N N . THR B 1 49 ? -5.176 -5.293 4.848 1 96.88 49 THR B N 1
ATOM 1504 C CA . THR B 1 49 ? -4.039 -5.965 5.473 1 96.88 49 THR B CA 1
ATOM 1505 C C . THR B 1 49 ? -2.762 -5.719 4.68 1 96.88 49 THR B C 1
ATOM 1507 O O . THR B 1 49 ? -2.811 -5.461 3.475 1 96.88 49 THR B O 1
ATOM 1510 N N . THR B 1 50 ? -1.621 -5.727 5.328 1 98.56 50 THR B N 1
ATOM 1511 C CA . THR B 1 50 ? -0.324 -5.477 4.707 1 98.56 50 THR B CA 1
ATOM 1512 C C . THR B 1 50 ? 0.605 -6.672 4.902 1 98.56 50 THR B C 1
ATOM 1514 O O . THR B 1 50 ? 0.646 -7.266 5.98 1 98.56 50 THR B O 1
ATOM 1517 N N . HIS B 1 51 ? 1.312 -7.02 3.854 1 98.81 51 HIS B N 1
ATOM 1518 C CA . HIS B 1 51 ? 2.117 -8.234 3.854 1 98.81 51 HIS B CA 1
ATOM 1519 C C . HIS B 1 51 ? 3.475 -8 3.201 1 98.81 51 HIS B C 1
ATOM 1521 O O . HIS B 1 51 ? 3.635 -7.062 2.414 1 98.81 51 HIS B O 1
ATOM 1527 N N . VAL B 1 52 ? 4.391 -8.82 3.584 1 98.94 52 VAL B N 1
ATOM 1528 C CA . VAL B 1 52 ? 5.578 -9.078 2.775 1 98.94 52 VAL B CA 1
ATOM 1529 C C . VAL B 1 52 ? 5.508 -10.484 2.193 1 98.94 52 VAL B C 1
ATOM 1531 O O . VAL B 1 52 ? 5.047 -11.422 2.857 1 98.94 52 VAL B O 1
ATOM 1534 N N . TRP B 1 53 ? 5.859 -10.617 0.981 1 98.94 53 TRP B N 1
ATOM 1535 C CA . TRP B 1 53 ? 5.848 -11.891 0.262 1 98.94 53 TRP B CA 1
ATOM 1536 C C . TRP B 1 53 ? 7.094 -12.039 -0.604 1 98.94 53 TRP B C 1
ATOM 1538 O O . TRP B 1 53 ? 7.52 -11.086 -1.261 1 98.94 53 TRP B O 1
ATOM 1548 N N . ASP B 1 54 ? 7.707 -13.242 -0.595 1 98.94 54 ASP B N 1
ATOM 1549 C CA . ASP B 1 54 ? 8.789 -13.469 -1.546 1 98.94 54 ASP B CA 1
ATOM 1550 C C . ASP B 1 54 ? 8.664 -14.844 -2.197 1 98.94 54 ASP B C 1
ATOM 1552 O O . ASP B 1 54 ? 7.805 -15.641 -1.816 1 98.94 54 ASP B O 1
ATOM 1556 N N . CYS B 1 55 ? 9.406 -15.055 -3.236 1 98.94 55 CYS B N 1
ATOM 1557 C CA . CYS B 1 55 ? 9.273 -16.266 -4.031 1 98.94 55 CYS B CA 1
ATOM 1558 C C . CYS B 1 55 ? 10.523 -16.5 -4.879 1 98.94 55 CYS B C 1
ATOM 1560 O O . CYS B 1 55 ? 11.078 -15.555 -5.441 1 98.94 55 CYS B O 1
ATOM 1562 N N . THR B 1 56 ? 10.977 -17.719 -4.992 1 98.94 56 THR B N 1
ATOM 1563 C CA . THR B 1 56 ? 12.109 -18.078 -5.84 1 98.94 56 THR B CA 1
ATOM 1564 C C . THR B 1 56 ? 11.641 -18.391 -7.258 1 98.94 56 THR B C 1
ATOM 1566 O O . THR B 1 56 ? 10.453 -18.281 -7.566 1 98.94 56 THR B O 1
ATOM 1569 N N . LYS B 1 57 ? 12.547 -18.75 -8.109 1 98.88 57 LYS B N 1
ATOM 1570 C CA . LYS B 1 57 ? 12.359 -18.953 -9.547 1 98.88 57 LYS B CA 1
ATOM 1571 C C . LYS B 1 57 ? 11.172 -19.875 -9.82 1 98.88 57 LYS B C 1
ATOM 1573 O O . LYS B 1 57 ? 11.016 -20.906 -9.164 1 98.88 57 LYS B O 1
ATOM 1578 N N . GLY B 1 58 ? 10.383 -19.5 -10.812 1 98.88 58 GLY B N 1
ATOM 1579 C CA . GLY B 1 58 ? 9.258 -20.297 -11.281 1 98.88 58 GLY B CA 1
ATOM 1580 C C . GLY B 1 58 ? 8.219 -19.484 -12.023 1 98.88 58 GLY B C 1
ATOM 1581 O O . GLY B 1 58 ? 8.383 -18.281 -12.211 1 98.88 58 GLY B O 1
ATOM 1582 N N . ARG B 1 59 ? 7.223 -20.156 -12.539 1 98.88 59 ARG B N 1
ATOM 1583 C CA . ARG B 1 59 ? 6.086 -19.547 -13.219 1 98.88 59 ARG B CA 1
ATOM 1584 C C . ARG B 1 59 ? 4.766 -20.125 -12.711 1 98.88 59 ARG B C 1
ATOM 158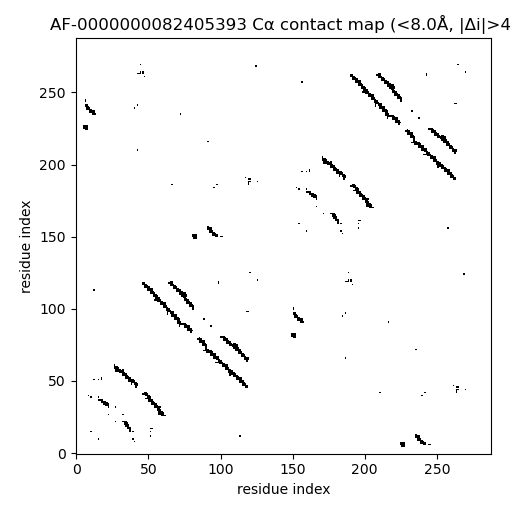6 O O . ARG B 1 59 ? 4.637 -21.344 -12.547 1 98.88 59 ARG B O 1
ATOM 1593 N N . PHE B 1 60 ? 3.83 -19.281 -12.461 1 98.81 60 PHE B N 1
ATOM 1594 C CA . PHE B 1 60 ? 2.578 -19.734 -11.867 1 98.81 60 PHE B CA 1
ATOM 1595 C C . PHE B 1 60 ? 1.456 -18.734 -12.148 1 98.81 60 PHE B C 1
ATOM 1597 O O . PHE B 1 60 ? 1.715 -17.594 -12.508 1 98.81 60 PHE B O 1
ATOM 1604 N N . ARG B 1 61 ? 0.239 -19.156 -12.062 1 97.94 61 ARG B N 1
ATOM 1605 C CA . ARG B 1 61 ? -0.935 -18.281 -12.062 1 97.94 61 ARG B CA 1
ATOM 1606 C C . ARG B 1 61 ? -1.272 -17.812 -10.648 1 97.94 61 ARG B C 1
ATOM 1608 O O . ARG B 1 61 ? -0.858 -18.438 -9.672 1 97.94 61 ARG B O 1
ATOM 1615 N N . TRP B 1 62 ? -1.95 -16.719 -10.578 1 97.81 62 TRP B N 1
ATOM 1616 C CA . TRP B 1 62 ? -2.389 -16.156 -9.297 1 97.81 62 TRP B CA 1
ATOM 1617 C C . TRP B 1 62 ? -3.783 -15.562 -9.414 1 97.81 62 TRP B C 1
ATOM 1619 O O . TRP B 1 62 ? -4.051 -14.766 -10.32 1 97.81 62 TRP B O 1
ATOM 1629 N N . TYR B 1 63 ? -4.668 -15.992 -8.539 1 96.88 63 TYR B N 1
ATOM 1630 C CA . TYR B 1 63 ? -6.004 -15.414 -8.484 1 96.88 63 TYR B CA 1
ATOM 1631 C C . TYR B 1 63 ? -6.105 -14.391 -7.355 1 96.88 63 TYR B C 1
ATOM 1633 O O . TYR B 1 63 ? -5.754 -14.688 -6.211 1 96.88 63 TYR B O 1
ATOM 1641 N N . PHE B 1 64 ? -6.609 -13.219 -7.703 1 96.06 64 PHE B N 1
ATOM 1642 C CA . PHE B 1 64 ? -6.746 -12.156 -6.711 1 96.06 64 PHE B CA 1
ATOM 1643 C C . PHE B 1 64 ? -8.164 -12.109 -6.156 1 96.06 64 PHE B C 1
ATOM 1645 O O . PHE B 1 64 ? -9.078 -11.609 -6.812 1 96.06 64 PHE B O 1
ATOM 1652 N N . HIS B 1 65 ? -8.289 -12.523 -4.918 1 94.25 65 HIS B N 1
ATOM 1653 C CA . HIS B 1 65 ? -9.594 -12.5 -4.262 1 94.25 65 HIS B CA 1
ATOM 1654 C C . HIS B 1 65 ? -9.938 -11.094 -3.781 1 94.25 65 HIS B C 1
ATOM 1656 O O . HIS B 1 65 ? -11.109 -10.781 -3.551 1 94.25 65 HIS B O 1
ATOM 1662 N N . ALA B 1 66 ? -9.031 -10.273 -3.553 1 95.06 66 ALA B N 1
ATOM 1663 C CA . ALA B 1 66 ? -9.109 -8.867 -3.162 1 95.06 66 ALA B CA 1
ATOM 1664 C C . ALA B 1 66 ? -8.227 -8 -4.051 1 95.06 66 ALA B C 1
ATOM 1666 O O . ALA B 1 66 ? -7.332 -8.508 -4.734 1 95.06 66 ALA B O 1
ATOM 1667 N N . ASP B 1 67 ? -8.594 -6.695 -4.109 1 96.25 67 ASP B N 1
ATOM 1668 C CA . ASP B 1 67 ? -7.609 -5.805 -4.719 1 96.25 67 ASP B CA 1
ATOM 1669 C C . ASP B 1 67 ? -6.262 -5.906 -4.008 1 96.25 67 ASP B C 1
ATOM 1671 O O . ASP B 1 67 ? -6.207 -5.949 -2.775 1 96.25 67 ASP B O 1
ATOM 1675 N N . GLU B 1 68 ? -5.227 -5.977 -4.711 1 98.06 68 GLU B N 1
ATOM 1676 C CA . GLU B 1 68 ? -3.889 -6.023 -4.129 1 98.06 68 GLU B CA 1
ATOM 1677 C C . GLU B 1 68 ? -2.971 -4.988 -4.773 1 98.06 68 GLU B C 1
ATOM 1679 O O . GLU B 1 68 ? -2.783 -4.988 -5.992 1 98.06 68 GLU B O 1
ATOM 1684 N N . ILE B 1 69 ? -2.447 -4.109 -4 1 98.62 69 ILE B N 1
ATOM 1685 C CA . ILE B 1 69 ? -1.387 -3.203 -4.43 1 98.62 69 ILE B CA 1
ATOM 1686 C C . ILE B 1 69 ? -0.025 -3.797 -4.074 1 98.62 69 ILE B C 1
ATOM 1688 O O . ILE B 1 69 ? 0.247 -4.078 -2.904 1 98.62 69 ILE B O 1
ATOM 1692 N N . VAL B 1 70 ? 0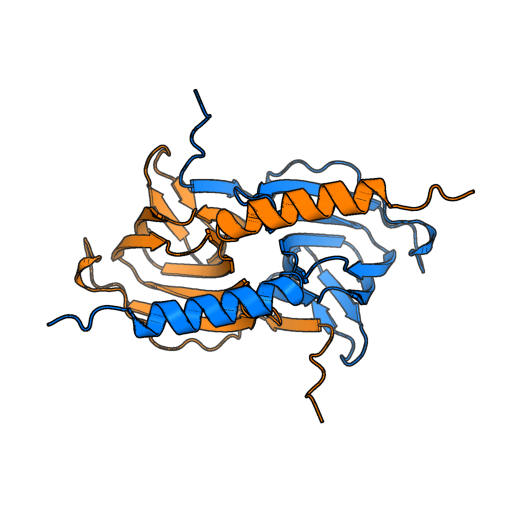.795 -3.971 -5.074 1 98.75 70 VAL B N 1
ATOM 1693 C CA . VAL B 1 70 ? 2.113 -4.574 -4.906 1 98.75 70 VAL B CA 1
ATOM 1694 C C . VAL B 1 70 ? 3.197 -3.529 -5.16 1 98.75 70 VAL B C 1
ATOM 1696 O O . VAL B 1 70 ? 3.084 -2.721 -6.086 1 98.75 70 VAL B O 1
ATOM 1699 N N . HIS B 1 71 ? 4.164 -3.551 -4.336 1 98.81 71 HIS B N 1
ATOM 1700 C CA . HIS B 1 71 ? 5.41 -2.811 -4.504 1 98.81 71 HIS B CA 1
ATOM 1701 C C . HIS B 1 71 ? 6.617 -3.738 -4.43 1 98.81 71 HIS B C 1
ATOM 1703 O O . HIS B 1 71 ? 6.875 -4.348 -3.389 1 98.81 71 HIS B O 1
ATOM 1709 N N . ILE B 1 72 ? 7.395 -3.775 -5.582 1 98.88 72 ILE B N 1
ATOM 1710 C CA . ILE B 1 72 ? 8.547 -4.672 -5.594 1 98.88 72 ILE B CA 1
ATOM 1711 C C . ILE B 1 72 ? 9.695 -4.047 -4.805 1 98.88 72 ILE B C 1
ATOM 1713 O O . ILE B 1 72 ? 10.094 -2.912 -5.07 1 98.88 72 ILE B O 1
ATOM 1717 N N . ILE B 1 73 ? 10.219 -4.852 -3.846 1 98.69 73 ILE B N 1
ATOM 1718 C CA . ILE B 1 73 ? 11.234 -4.262 -2.984 1 98.69 73 ILE B CA 1
ATOM 1719 C C . ILE B 1 73 ? 12.562 -4.984 -3.189 1 98.69 73 ILE B C 1
ATOM 1721 O O . ILE B 1 73 ? 13.617 -4.5 -2.766 1 98.69 73 ILE B O 1
ATOM 1725 N N . GLU B 1 74 ? 12.602 -6.148 -3.754 1 98.69 74 GLU B N 1
ATOM 1726 C CA . GLU B 1 74 ? 13.797 -6.891 -4.137 1 98.69 74 GLU B CA 1
ATOM 1727 C C . GLU B 1 74 ? 13.523 -7.785 -5.344 1 98.69 74 GLU B C 1
ATOM 1729 O O . GLU B 1 74 ? 12.469 -8.414 -5.434 1 98.69 74 GLU B O 1
ATOM 1734 N N . GLY B 1 75 ? 14.492 -7.898 -6.289 1 98.81 75 GLY B N 1
ATOM 1735 C CA . GLY B 1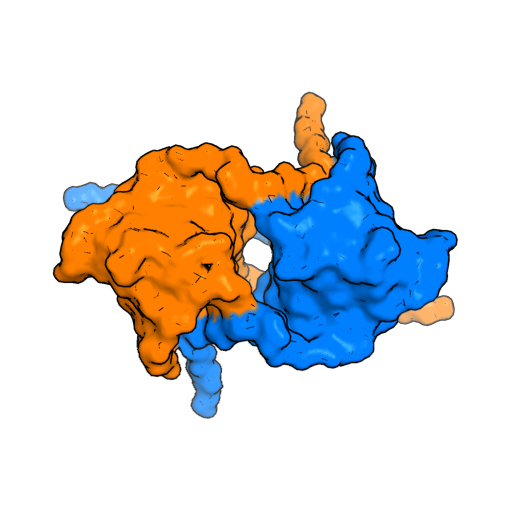 75 ? 14.352 -8.758 -7.457 1 98.81 75 GLY B CA 1
ATOM 1736 C C . GLY B 1 75 ? 13.359 -8.219 -8.477 1 98.81 75 GLY B C 1
ATOM 1737 O O . GLY B 1 75 ? 13.273 -7.012 -8.688 1 98.81 75 GLY B O 1
ATOM 1738 N N . SER B 1 76 ? 12.758 -9.133 -9.195 1 98.88 76 SER B N 1
ATOM 1739 C CA . SER B 1 76 ? 11.836 -8.75 -10.266 1 98.88 76 SER B CA 1
ATOM 1740 C C . SER B 1 76 ? 10.898 -9.898 -10.625 1 98.88 76 SER B C 1
ATOM 1742 O O . SER B 1 76 ? 11.148 -11.047 -10.258 1 98.88 76 SER B O 1
ATOM 1744 N N . VAL B 1 77 ? 9.859 -9.547 -11.297 1 98.88 77 VAL B N 1
ATOM 1745 C CA . VAL B 1 77 ? 8.875 -10.516 -11.773 1 98.88 77 VAL B CA 1
ATOM 1746 C C . VAL B 1 77 ? 8.211 -9.992 -13.039 1 98.88 77 VAL B C 1
ATOM 1748 O O . VAL B 1 77 ? 7.953 -8.789 -13.172 1 98.88 77 VAL B O 1
ATOM 1751 N N . THR B 1 78 ? 7.988 -10.867 -13.922 1 98.75 78 THR B N 1
ATOM 1752 C CA . THR B 1 78 ? 7.199 -10.539 -15.109 1 98.75 78 THR B CA 1
ATOM 1753 C C . THR B 1 78 ? 5.758 -11.016 -14.945 1 98.75 78 THR B C 1
ATOM 1755 O O . THR B 1 78 ? 5.516 -12.18 -14.617 1 98.75 78 THR B O 1
ATOM 1758 N N . VAL B 1 79 ? 4.809 -10.055 -15.188 1 98.12 79 VAL B N 1
ATOM 1759 C CA . VAL B 1 79 ? 3.402 -10.383 -14.992 1 98.12 79 VAL B CA 1
ATOM 1760 C C . VAL B 1 79 ? 2.635 -10.172 -16.297 1 98.12 79 VAL B C 1
ATOM 1762 O O . VAL B 1 79 ? 3.012 -9.336 -17.125 1 98.12 79 VAL B O 1
ATOM 1765 N N . GLN B 1 80 ? 1.584 -10.945 -16.438 1 95.38 80 GLN B N 1
ATOM 1766 C CA . GLN B 1 80 ? 0.648 -10.797 -17.547 1 95.38 80 GLN B CA 1
ATOM 1767 C C . GLN B 1 80 ? -0.776 -11.133 -17.10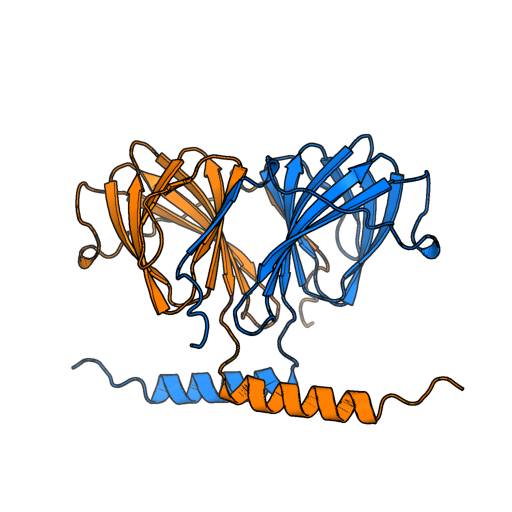9 1 95.38 80 GLN B C 1
ATOM 1769 O O . GLN B 1 80 ? -0.986 -12.008 -16.281 1 95.38 80 GLN B O 1
ATOM 1774 N N . GLY B 1 81 ? -1.701 -10.375 -17.578 1 89.62 81 GLY B N 1
ATOM 1775 C CA . GLY B 1 81 ? -3.117 -10.594 -17.328 1 89.62 81 GLY B CA 1
ATOM 1776 C C . GLY B 1 81 ? -4 -10.156 -18.484 1 89.62 81 GLY B C 1
ATOM 1777 O O . GLY B 1 81 ? -3.5 -9.719 -19.531 1 89.62 81 GLY B O 1
ATOM 1778 N N . ASP B 1 82 ? -5.242 -10.398 -18.25 1 79.75 82 ASP B N 1
ATOM 1779 C CA . ASP B 1 82 ? -6.172 -10 -19.297 1 79.75 82 ASP B CA 1
ATOM 1780 C C . ASP B 1 82 ? -6.125 -8.492 -19.531 1 79.75 82 ASP B C 1
ATOM 1782 O O . ASP B 1 82 ? -6.18 -7.711 -18.578 1 79.75 82 ASP B O 1
ATOM 1786 N N . GLY B 1 83 ? -5.91 -8.109 -20.781 1 72.25 83 GLY B N 1
ATOM 1787 C CA . GLY B 1 83 ? -6.027 -6.711 -21.172 1 72.25 83 GLY B CA 1
ATOM 1788 C C . GLY B 1 83 ? -4.715 -5.953 -21.078 1 72.25 83 GLY B C 1
ATOM 1789 O O . GLY B 1 83 ? -4.648 -4.777 -21.422 1 72.25 83 GLY B O 1
ATOM 1790 N N . ILE B 1 84 ? -3.814 -6.598 -20.438 1 72.69 84 ILE B N 1
ATOM 1791 C CA . ILE B 1 84 ? -2.561 -5.852 -20.375 1 72.69 84 ILE B CA 1
ATOM 1792 C C . ILE B 1 84 ? -1.433 -6.699 -20.969 1 72.69 84 ILE B C 1
ATOM 1794 O O . ILE B 1 84 ? -1.438 -7.926 -20.828 1 72.69 84 ILE B O 1
ATOM 1798 N N . ALA B 1 85 ? -0.609 -6.02 -21.656 1 83.75 85 ALA B N 1
ATOM 1799 C CA . ALA B 1 85 ? 0.599 -6.652 -22.188 1 83.75 85 ALA B CA 1
ATOM 1800 C C . ALA B 1 85 ? 1.515 -7.105 -21.047 1 83.75 85 ALA B C 1
ATOM 1802 O O . ALA B 1 85 ? 1.448 -6.578 -19.938 1 83.75 85 ALA B O 1
ATOM 1803 N N . LYS B 1 86 ? 2.318 -8.062 -21.391 1 94.44 86 LYS B N 1
ATOM 1804 C CA . LYS B 1 86 ? 3.352 -8.555 -20.484 1 94.44 86 LYS B CA 1
ATOM 1805 C C . LYS B 1 86 ? 4.234 -7.41 -19.984 1 94.44 86 LYS B C 1
ATOM 1807 O O . LYS B 1 86 ? 4.621 -6.535 -20.766 1 94.44 86 LYS B O 1
ATOM 1812 N N . ARG B 1 87 ? 4.453 -7.402 -18.656 1 95.81 87 ARG B N 1
ATOM 1813 C CA . ARG B 1 87 ? 5.273 -6.352 -18.062 1 95.81 87 ARG B CA 1
ATOM 1814 C C . ARG B 1 87 ? 6.188 -6.918 -16.969 1 95.81 87 ARG B C 1
ATOM 1816 O O . ARG B 1 87 ? 5.77 -7.773 -16.188 1 95.81 87 ARG B O 1
ATOM 1823 N N . THR B 1 88 ? 7.449 -6.461 -17.031 1 98.31 88 THR B N 1
ATOM 1824 C CA . THR B 1 88 ? 8.367 -6.801 -15.945 1 98.31 88 THR B CA 1
ATOM 1825 C C . THR B 1 88 ? 8.367 -5.719 -14.875 1 98.31 88 THR B C 1
ATOM 1827 O O . THR B 1 88 ? 8.531 -4.535 -15.18 1 98.31 88 THR B O 1
ATOM 1830 N N . LEU B 1 89 ? 8.094 -6.121 -13.625 1 98.56 89 LEU B N 1
ATOM 1831 C CA . LEU B 1 89 ? 8.156 -5.238 -12.461 1 98.56 89 LEU B CA 1
ATOM 1832 C C . LEU B 1 89 ? 9.445 -5.457 -11.68 1 98.56 89 LEU B C 1
ATOM 1834 O O . LEU B 1 89 ? 9.789 -6.594 -11.344 1 98.56 89 LEU B O 1
ATOM 1838 N N . GLY B 1 90 ? 10.172 -4.391 -11.422 1 98.69 90 GLY B N 1
ATOM 1839 C CA . GLY B 1 90 ? 11.359 -4.418 -10.578 1 98.69 90 GLY B CA 1
ATOM 1840 C C . GLY B 1 90 ? 11.266 -3.477 -9.391 1 98.69 90 GLY B C 1
ATOM 1841 O O . GLY B 1 90 ? 10.211 -2.887 -9.141 1 98.69 90 GLY B O 1
ATOM 1842 N N . VAL B 1 91 ? 12.422 -3.402 -8.633 1 98.44 91 VAL B N 1
ATOM 1843 C CA . VAL B 1 91 ? 12.461 -2.545 -7.453 1 98.44 91 VAL B CA 1
ATOM 1844 C C . VAL B 1 91 ? 12.031 -1.128 -7.828 1 98.44 91 VAL B C 1
ATOM 1846 O O . VAL B 1 91 ? 12.539 -0.552 -8.789 1 98.44 91 VAL B O 1
ATOM 1849 N N . GLY B 1 92 ? 11.023 -0.623 -7.105 1 98 92 GLY B N 1
ATOM 1850 C CA . GLY B 1 92 ? 10.531 0.718 -7.379 1 98 92 GLY B CA 1
ATOM 1851 C C . GLY B 1 92 ? 9.258 0.73 -8.203 1 98 92 GLY B C 1
ATOM 1852 O O . GLY B 1 92 ? 8.594 1.762 -8.312 1 98 92 GLY B O 1
ATOM 1853 N N . ASP B 1 93 ? 8.906 -0.401 -8.789 1 98.62 93 ASP B N 1
ATOM 1854 C CA . ASP B 1 93 ? 7.641 -0.515 -9.516 1 98.62 93 ASP B CA 1
ATOM 1855 C C . ASP B 1 93 ? 6.512 -0.968 -8.594 1 98.62 93 ASP B C 1
ATOM 1857 O O . ASP B 1 93 ? 6.746 -1.724 -7.645 1 98.62 93 ASP B O 1
ATOM 1861 N N . ALA B 1 94 ? 5.312 -0.461 -8.875 1 98.75 94 ALA B N 1
ATOM 1862 C CA . ALA B 1 94 ? 4.09 -0.866 -8.188 1 98.75 94 ALA B CA 1
ATOM 1863 C C . ALA B 1 94 ? 3.004 -1.264 -9.18 1 98.75 94 ALA B C 1
ATOM 1865 O O . ALA B 1 94 ? 3.061 -0.893 -10.352 1 98.75 94 ALA B O 1
ATOM 1866 N N . ALA B 1 95 ? 2.031 -2.033 -8.695 1 97.81 95 ALA B N 1
ATOM 1867 C CA . ALA B 1 95 ? 0.894 -2.434 -9.516 1 97.81 95 ALA B CA 1
ATOM 1868 C C . ALA B 1 95 ? -0.341 -2.691 -8.656 1 97.81 95 ALA B C 1
ATOM 1870 O O . ALA B 1 95 ? -0.228 -3.156 -7.523 1 97.81 95 ALA B O 1
ATOM 1871 N N . LEU B 1 96 ? -1.461 -2.342 -9.203 1 97 96 LEU B N 1
ATOM 1872 C CA . LEU B 1 96 ? -2.75 -2.768 -8.664 1 97 96 LEU B CA 1
ATOM 1873 C C . LEU B 1 96 ? -3.311 -3.938 -9.469 1 97 96 LEU B C 1
ATOM 1875 O O . LEU B 1 96 ? -3.543 -3.814 -10.672 1 97 96 LEU B O 1
ATOM 1879 N N . PHE B 1 97 ? -3.461 -5.082 -8.766 1 96.62 97 PHE B N 1
ATOM 1880 C CA . PHE B 1 97 ? -4.188 -6.23 -9.297 1 96.62 97 PHE B CA 1
ATOM 1881 C C . PHE B 1 97 ? -5.613 -6.262 -8.766 1 96.62 97 PHE B C 1
ATOM 1883 O O . PHE B 1 97 ? -5.828 -6.312 -7.551 1 96.62 97 PHE B O 1
ATOM 1890 N N . ARG B 1 98 ? -6.566 -6.297 -9.625 1 94.75 98 ARG B N 1
ATOM 1891 C CA . ARG B 1 98 ? -7.949 -6.113 -9.195 1 94.75 98 ARG B CA 1
ATOM 1892 C C . ARG B 1 98 ? -8.578 -7.441 -8.797 1 94.75 98 ARG B C 1
ATOM 1894 O O . ARG B 1 98 ? -8.336 -8.469 -9.438 1 94.75 98 ARG B O 1
ATOM 1901 N N . ALA B 1 99 ? -9.422 -7.309 -7.824 1 93.88 99 ALA B N 1
ATOM 1902 C CA . ALA B 1 99 ? -10.156 -8.469 -7.328 1 93.88 99 ALA B CA 1
ATOM 1903 C C . ALA B 1 99 ? -10.906 -9.164 -8.461 1 93.88 99 ALA B C 1
ATOM 1905 O O . ALA B 1 99 ? -11.492 -8.508 -9.32 1 93.88 99 ALA B O 1
ATOM 1906 N N . GLY B 1 100 ? -10.859 -10.492 -8.43 1 92.38 100 GLY B N 1
ATOM 1907 C CA . GLY B 1 100 ? -11.594 -11.289 -9.391 1 92.38 100 GLY B CA 1
ATOM 1908 C C . GLY B 1 100 ? -10.797 -11.578 -10.656 1 92.38 100 GLY B C 1
ATOM 1909 O O . GLY B 1 100 ? -11.305 -12.219 -11.578 1 92.38 100 GLY B O 1
ATOM 1910 N N . SER B 1 101 ? -9.578 -11.164 -10.695 1 93.44 101 SER B N 1
ATOM 1911 C CA . SER B 1 101 ? -8.781 -11.344 -11.906 1 93.44 101 SER B CA 1
ATOM 1912 C C . SER B 1 101 ? -7.707 -12.406 -11.711 1 93.44 101 SER B C 1
ATOM 1914 O O . SER B 1 101 ? -7.352 -12.734 -10.578 1 93.44 101 SER B O 1
ATOM 1916 N N . TRP B 1 102 ? -7.234 -12.953 -12.773 1 95.88 102 TRP B N 1
ATOM 1917 C CA . TRP B 1 102 ? -6.09 -13.852 -12.844 1 95.88 102 TRP B CA 1
ATOM 1918 C C . TRP B 1 102 ? -4.891 -13.156 -13.484 1 95.88 102 TRP B C 1
ATOM 1920 O O . TRP B 1 102 ? -5.059 -12.32 -14.375 1 95.88 102 TRP B O 1
ATOM 1930 N N . SER B 1 103 ? -3.75 -13.555 -13.062 1 97 103 SER B N 1
ATOM 1931 C CA . SER B 1 103 ? -2.52 -13.188 -13.75 1 97 103 SER B CA 1
ATOM 1932 C C . SER B 1 103 ? -1.523 -14.336 -13.766 1 97 103 SER B C 1
ATOM 1934 O O . SER B 1 103 ? -1.673 -15.305 -13.016 1 97 103 SER B O 1
ATOM 1936 N N . GLU B 1 104 ? -0.641 -14.227 -14.695 1 97.56 104 GLU B N 1
ATOM 1937 C CA . GLU B 1 104 ? 0.514 -15.117 -14.711 1 97.56 104 GLU B CA 1
ATOM 1938 C C . GLU B 1 104 ? 1.775 -14.391 -14.242 1 97.56 104 GLU B C 1
ATOM 1940 O O . GLU B 1 104 ? 2.035 -13.266 -14.656 1 97.56 104 GLU B O 1
ATOM 1945 N N . TRP B 1 105 ? 2.516 -15.07 -13.414 1 98.69 105 TRP B N 1
ATOM 1946 C CA . TRP B 1 105 ? 3.736 -14.531 -12.828 1 98.69 105 TRP B CA 1
ATOM 1947 C C . TRP B 1 105 ? 4.945 -15.383 -13.203 1 98.69 105 TRP B C 1
ATOM 1949 O O . TRP B 1 105 ? 4.934 -16.609 -13.023 1 98.69 105 TRP B O 1
ATOM 1959 N N . GLU B 1 106 ? 5.914 -14.766 -13.711 1 98.81 106 GLU B N 1
ATOM 1960 C CA . GLU B 1 106 ? 7.176 -15.438 -14.016 1 98.81 106 GLU B CA 1
ATOM 1961 C C . GLU B 1 106 ? 8.328 -14.797 -13.242 1 98.81 106 GLU B C 1
ATOM 1963 O O . GLU B 1 106 ? 8.695 -13.648 -13.492 1 98.81 106 GLU B O 1
ATOM 1968 N N . VAL B 1 107 ? 8.875 -15.578 -12.281 1 98.88 107 VAL B N 1
ATOM 1969 C CA . VAL B 1 107 ? 10.047 -15.172 -11.516 1 98.88 107 VAL B CA 1
ATOM 1970 C C . VAL B 1 107 ? 11.305 -15.797 -12.109 1 98.88 107 VAL B C 1
ATOM 1972 O O . VAL B 1 107 ? 11.461 -17.016 -12.086 1 98.88 107 VAL B O 1
ATOM 1975 N N . GLU B 1 108 ? 12.164 -14.969 -12.625 1 98.5 108 GLU B N 1
ATOM 1976 C CA . GLU B 1 108 ? 13.367 -15.5 -13.258 1 98.5 108 GLU B CA 1
ATOM 1977 C C . GLU B 1 108 ? 14.375 -15.984 -12.219 1 98.5 108 GLU B C 1
ATOM 1979 O O . GLU B 1 108 ? 15.039 -17 -12.414 1 98.5 108 GLU B O 1
ATOM 1984 N N . GLU B 1 109 ? 14.617 -15.227 -11.195 1 98.75 109 GLU B N 1
ATOM 1985 C CA . GLU B 1 109 ? 15.516 -15.633 -10.117 1 98.75 109 GLU B CA 1
ATOM 1986 C C . GLU B 1 109 ? 14.836 -15.516 -8.758 1 98.75 109 GLU B C 1
ATOM 1988 O O . GLU B 1 109 ? 14.734 -16.5 -8.016 1 98.75 109 GLU B O 1
ATOM 1993 N N . TYR B 1 110 ? 14.406 -14.352 -8.359 1 98.94 110 TYR B N 1
ATOM 1994 C CA . TYR B 1 110 ? 13.852 -14.039 -7.047 1 98.94 110 TYR B CA 1
ATOM 1995 C C . TYR B 1 110 ? 13.023 -12.758 -7.094 1 98.94 110 TYR B C 1
ATOM 1997 O O . TYR B 1 110 ? 13.328 -11.844 -7.859 1 98.94 110 TYR B O 1
ATOM 2005 N N . VAL B 1 111 ? 11.953 -12.742 -6.336 1 98.94 111 VAL B N 1
ATOM 2006 C CA . VAL B 1 111 ? 11.195 -11.5 -6.16 1 98.94 111 VAL B CA 1
ATOM 2007 C C . VAL B 1 111 ? 10.711 -11.391 -4.715 1 98.94 111 VAL B C 1
ATOM 2009 O O . VAL B 1 111 ? 10.359 -12.398 -4.094 1 98.94 111 VAL B O 1
ATOM 2012 N N . ARG B 1 112 ? 10.742 -10.188 -4.141 1 98.94 112 ARG B N 1
ATOM 2013 C CA . ARG B 1 112 ? 10.164 -9.82 -2.85 1 98.94 112 ARG B CA 1
ATOM 2014 C C . ARG B 1 112 ? 9.305 -8.57 -2.971 1 98.94 112 ARG B C 1
ATOM 2016 O O . ARG B 1 112 ? 9.711 -7.59 -3.602 1 98.94 112 ARG B O 1
ATOM 2023 N N . LYS B 1 113 ? 8.07 -8.688 -2.383 1 98.88 113 LYS B N 1
ATOM 2024 C CA . LYS B 1 113 ? 7.164 -7.551 -2.537 1 98.88 113 LYS B CA 1
ATOM 2025 C C . LYS B 1 113 ? 6.547 -7.156 -1.199 1 98.88 113 LYS B C 1
ATOM 2027 O O . LYS B 1 113 ? 6.43 -7.98 -0.293 1 98.88 113 LYS B O 1
ATOM 2032 N N . HIS B 1 114 ? 6.25 -5.898 -1.06 1 98.94 114 HIS B N 1
ATOM 2033 C CA . HIS B 1 114 ? 5.285 -5.359 -0.106 1 98.94 114 HIS B CA 1
ATOM 2034 C C . HIS B 1 114 ? 3.883 -5.324 -0.701 1 98.94 114 HIS B C 1
ATOM 2036 O O . HIS B 1 114 ? 3.672 -4.742 -1.769 1 98.94 114 HIS B O 1
ATOM 2042 N N . ALA B 1 115 ? 2.924 -5.965 -0.099 1 98.88 115 ALA B N 1
ATOM 2043 C CA . ALA B 1 115 ? 1.586 -6.141 -0.662 1 98.88 115 ALA B CA 1
ATOM 2044 C C . ALA B 1 115 ? 0.516 -5.637 0.302 1 98.88 115 ALA B C 1
ATOM 2046 O O . ALA B 1 115 ? 0.518 -5.992 1.482 1 98.88 115 ALA B O 1
ATOM 2047 N N . ILE B 1 116 ? -0.358 -4.84 -0.213 1 98.69 116 ILE B N 1
ATOM 2048 C CA . ILE B 1 116 ? -1.515 -4.34 0.522 1 98.69 116 ILE B CA 1
ATOM 2049 C C . ILE B 1 116 ? -2.797 -4.895 -0.093 1 98.69 116 ILE B C 1
ATOM 2051 O O . ILE B 1 116 ? -3.074 -4.672 -1.274 1 98.69 116 ILE B O 1
ATOM 2055 N N . LEU B 1 117 ? -3.533 -5.656 0.703 1 97.94 117 LEU B N 1
ATOM 2056 C CA . LEU B 1 117 ? -4.781 -6.254 0.242 1 97.94 117 LEU B CA 1
ATOM 2057 C C . LEU B 1 117 ? -5.984 -5.492 0.794 1 97.94 117 LEU B C 1
ATOM 2059 O O . LEU B 1 117 ? -6.039 -5.188 1.988 1 97.94 117 LEU B O 1
ATOM 2063 N N . SER B 1 118 ? -6.883 -5.137 -0.098 1 94.31 118 SER B N 1
ATOM 2064 C CA . SER B 1 118 ? -8.117 -4.477 0.314 1 94.31 118 SER B CA 1
ATOM 2065 C C . SER B 1 118 ? -9.32 -5.027 -0.442 1 94.31 118 SER B C 1
ATOM 2067 O O . SER B 1 118 ? -9.266 -5.211 -1.66 1 94.31 118 SER B O 1
ATOM 2069 N N . SER B 1 119 ? -10.422 -5.383 0.294 1 82.94 119 SER B N 1
ATOM 2070 C CA . SER B 1 119 ? -11.633 -5.895 -0.338 1 82.94 119 SER B CA 1
ATOM 2071 C C . SER B 1 119 ? -12.602 -4.766 -0.671 1 82.94 119 SER B C 1
ATOM 2073 O O . SER B 1 119 ? -12.938 -3.951 0.193 1 82.94 119 SER B O 1
ATOM 2075 N N . PRO B 1 120 ? -12.898 -4.676 -1.951 1 68.81 120 PRO B N 1
ATOM 2076 C CA . PRO B 1 120 ? -13.914 -3.672 -2.277 1 68.81 120 PRO B CA 1
ATOM 2077 C C . PRO B 1 120 ? -15.219 -3.883 -1.513 1 68.81 120 PRO B C 1
ATOM 2079 O O . PRO B 1 120 ? -15.523 -5.008 -1.107 1 68.81 120 PRO B O 1
ATOM 2082 N N . LEU B 1 121 ? -15.672 -2.795 -1.099 1 64.19 121 LEU B N 1
ATOM 2083 C CA . LEU B 1 121 ? -16.984 -2.906 -0.461 1 64.19 121 LEU B CA 1
ATOM 2084 C C . LEU B 1 121 ? -17.969 -3.635 -1.367 1 64.19 121 LEU B C 1
ATOM 2086 O O . LEU B 1 121 ? -17.906 -3.502 -2.592 1 64.19 121 LEU B O 1
ATOM 2090 N N . HIS B 1 122 ? -18.672 -4.598 -0.745 1 57.62 122 HIS B N 1
ATOM 2091 C CA . HIS B 1 122 ? -19.734 -5.238 -1.526 1 57.62 122 HIS B CA 1
ATOM 2092 C C . HIS B 1 122 ? -20.703 -4.207 -2.09 1 57.62 122 HIS B C 1
ATOM 2094 O O . HIS B 1 122 ? -21.062 -3.244 -1.404 1 57.62 122 HIS B O 1
ATOM 2100 N N . PRO B 1 123 ? -20.969 -4.289 -3.43 1 53.25 123 PRO B N 1
ATOM 2101 C CA . PRO B 1 123 ? -21.828 -3.326 -4.113 1 53.25 123 PRO B CA 1
ATOM 2102 C C . PRO B 1 123 ? -23.078 -2.98 -3.307 1 53.25 123 PRO B C 1
ATOM 2104 O O . PRO B 1 123 ? -23.578 -1.852 -3.377 1 53.25 123 PRO B O 1
ATOM 2107 N N . THR B 1 124 ? -23.547 -3.994 -2.643 1 55.03 124 THR B N 1
ATOM 2108 C CA . THR B 1 124 ? -24.781 -3.723 -1.92 1 55.03 124 THR B CA 1
ATOM 2109 C C . THR B 1 124 ? -24.562 -2.672 -0.836 1 55.03 124 THR B C 1
ATOM 2111 O O . THR B 1 124 ? -25.438 -1.847 -0.571 1 55.03 124 THR B O 1
ATOM 2114 N N . VAL B 1 125 ? -23.422 -2.746 -0.48 1 54.5 125 VAL B N 1
ATOM 2115 C CA . VAL B 1 125 ? -23.109 -1.836 0.618 1 54.5 125 VAL B CA 1
ATOM 2116 C C . VAL B 1 125 ? -22.797 -0.45 0.064 1 54.5 125 VAL B C 1
ATOM 2118 O O . VAL B 1 125 ? -23.156 0.564 0.668 1 54.5 125 VAL B O 1
ATOM 2121 N N . SER B 1 126 ? -22.203 -0.418 -1.081 1 53.31 126 SER B N 1
ATOM 2122 C CA . SER B 1 126 ? -21.828 0.853 -1.699 1 53.31 126 SER B CA 1
ATOM 2123 C C . SER B 1 126 ? -23.062 1.694 -2.002 1 53.31 126 SER B C 1
ATOM 2125 O O . SER B 1 126 ? -23.031 2.922 -1.912 1 53.31 126 SER B O 1
ATOM 2127 N N . PHE B 1 127 ? -24.062 0.931 -2.361 1 52.62 127 PHE B N 1
ATOM 2128 C CA . PHE B 1 127 ? -25.312 1.624 -2.656 1 52.62 127 PHE B CA 1
ATOM 2129 C C . PHE B 1 127 ? -25.891 2.273 -1.399 1 52.62 127 PHE B C 1
ATOM 2131 O O . PHE B 1 127 ? -26.359 3.41 -1.442 1 52.62 127 PHE B O 1
ATOM 2138 N N . GLY B 1 128 ? -25.719 1.612 -0.452 1 50.06 128 GLY B N 1
ATOM 2139 C CA . GLY B 1 128 ? -26.234 2.186 0.784 1 50.06 128 GLY B CA 1
ATOM 2140 C C . GLY B 1 128 ? -25.375 3.314 1.317 1 50.06 128 GLY B C 1
ATOM 2141 O O . GLY B 1 128 ? -25.891 4.336 1.772 1 50.06 128 GLY B O 1
ATOM 2142 N N . VAL B 1 129 ? -24.156 3.213 1.051 1 51.94 129 VAL B N 1
ATOM 2143 C CA . VAL B 1 129 ? -23.219 4.191 1.573 1 51.94 129 VAL B CA 1
ATOM 2144 C C . VAL B 1 129 ? -23.266 5.469 0.738 1 51.94 129 VAL B C 1
ATOM 2146 O O . VAL B 1 129 ? -23.266 6.574 1.282 1 51.94 129 VAL B O 1
ATOM 2149 N N . ARG B 1 130 ? -23.281 5.289 -0.567 1 50.81 130 ARG B N 1
ATOM 2150 C CA . ARG B 1 130 ? -23.438 6.469 -1.414 1 50.81 130 ARG B CA 1
ATOM 2151 C C . ARG B 1 130 ? -24.734 7.199 -1.092 1 50.81 130 ARG B C 1
ATOM 2153 O O . ARG B 1 130 ? -24.766 8.43 -1.039 1 50.81 130 ARG B O 1
ATOM 2160 N N . ALA B 1 131 ? -25.625 6.398 -0.93 1 53.72 131 ALA B N 1
ATOM 2161 C CA . ALA B 1 131 ? -26.922 6.996 -0.595 1 53.72 131 ALA B CA 1
ATOM 2162 C C . ALA B 1 131 ? -26.859 7.711 0.752 1 53.72 131 ALA B C 1
ATOM 2164 O O . ALA B 1 131 ? -27.406 8.805 0.906 1 53.72 131 ALA B O 1
ATOM 2165 N N . ALA B 1 132 ? -26.125 7.184 1.613 1 51.09 132 ALA B N 1
ATOM 2166 C CA . ALA B 1 132 ? -26.016 7.797 2.936 1 51.09 132 ALA B CA 1
ATOM 2167 C C . ALA B 1 132 ? -25.141 9.039 2.891 1 51.09 132 ALA B C 1
ATOM 2169 O O . ALA B 1 132 ? -25.453 10.055 3.51 1 51.09 132 ALA B O 1
ATOM 2170 N N . ARG B 1 133 ? -24.047 9.008 2.158 1 52.16 133 ARG B N 1
ATOM 2171 C CA . ARG B 1 133 ? -23.188 10.172 2.006 1 52.16 133 ARG B CA 1
ATOM 2172 C C . ARG B 1 133 ? -23.922 11.312 1.307 1 52.16 133 ARG B C 1
ATOM 2174 O O . ARG B 1 133 ? -23.75 12.477 1.667 1 52.16 133 ARG B O 1
ATOM 2181 N N . ARG B 1 134 ? -24.688 10.984 0.332 1 51.31 134 ARG B N 1
ATOM 2182 C CA . ARG B 1 134 ? -25.516 11.969 -0.358 1 51.31 134 ARG B CA 1
ATOM 2183 C C . ARG B 1 134 ? -26.516 12.609 0.599 1 51.31 134 ARG B C 1
ATOM 2185 O O . ARG B 1 134 ? -26.719 13.82 0.566 1 51.31 134 ARG B O 1
ATOM 2192 N N . ILE B 1 135 ? -26.969 11.773 1.39 1 52.03 135 ILE B N 1
ATOM 2193 C CA . ILE B 1 135 ? -27.953 12.273 2.332 1 52.03 135 ILE B CA 1
ATOM 2194 C C . ILE B 1 135 ? -27.281 13.125 3.4 1 52.03 135 ILE B C 1
ATOM 2196 O O . ILE B 1 135 ? -27.781 14.195 3.762 1 52.03 135 ILE B O 1
ATOM 2200 N N . ALA B 1 136 ? -26.172 12.711 3.854 1 50.34 136 ALA B N 1
ATOM 2201 C CA . ALA B 1 136 ? -25.438 13.445 4.891 1 50.34 136 ALA B CA 1
ATOM 2202 C C . ALA B 1 136 ? -24.953 14.789 4.367 1 50.34 136 ALA B C 1
ATOM 2204 O O . ALA B 1 136 ? -24.938 15.781 5.102 1 50.34 136 ALA B O 1
ATOM 2205 N N . ARG B 1 137 ? -24.516 14.82 3.1 1 49.91 137 ARG B N 1
ATOM 2206 C CA . ARG B 1 137 ? -24.125 16.078 2.467 1 49.91 137 ARG B CA 1
ATOM 2207 C C . ARG B 1 137 ? -25.281 17.062 2.424 1 49.91 137 ARG B C 1
ATOM 2209 O O . ARG B 1 137 ? -25.078 18.266 2.508 1 49.91 137 ARG B O 1
ATOM 2216 N N . VAL B 1 138 ? -26.359 16.594 2.275 1 49.88 138 VAL B N 1
ATOM 2217 C CA . VAL B 1 138 ? -27.547 17.422 2.223 1 49.88 138 VAL B CA 1
ATOM 2218 C C . VAL B 1 138 ? -27.812 18.047 3.596 1 49.88 138 VAL B C 1
ATOM 2220 O O . VAL B 1 138 ? -28.219 19.203 3.697 1 49.88 138 VAL B O 1
ATOM 2223 N N . PHE B 1 139 ? -27.391 17.312 4.578 1 50.34 139 PHE B N 1
ATOM 2224 C CA . PHE B 1 139 ? -27.703 17.828 5.906 1 50.34 139 PHE B CA 1
ATOM 2225 C C . PHE B 1 139 ? -26.516 18.547 6.508 1 50.34 139 PHE B C 1
ATOM 2227 O O . PHE B 1 139 ? -26.5 18.859 7.699 1 50.34 139 PHE B O 1
ATOM 2234 N N . ARG B 1 140 ? -25.375 18.594 5.762 1 46.62 140 ARG B N 1
ATOM 2235 C CA . ARG B 1 140 ? -24.297 19.422 6.293 1 46.62 140 ARG B CA 1
ATOM 2236 C C . ARG B 1 140 ? -24.797 20.828 6.621 1 46.62 140 ARG B C 1
ATOM 2238 O O . ARG B 1 140 ? -25.281 21.547 5.746 1 46.62 140 ARG B O 1
ATOM 2245 N N . PRO B 1 141 ? -24.922 21.156 7.805 1 44.25 141 PRO B N 1
ATOM 2246 C CA . PRO B 1 141 ? -25.375 22.5 8.156 1 44.25 141 PRO B CA 1
ATOM 2247 C C . PRO B 1 141 ? -24.531 23.594 7.504 1 44.25 141 PRO B C 1
ATOM 2249 O O . PRO B 1 141 ? -23.312 23.438 7.367 1 44.25 141 PRO B O 1
ATOM 2252 N N . LYS B 1 142 ? -24.984 24.359 6.504 1 44.59 142 LYS B N 1
ATOM 2253 C CA . LYS B 1 142 ? -24.375 25.594 5.988 1 44.59 142 LYS B CA 1
ATOM 2254 C C . LYS B 1 142 ? -23.734 26.406 7.109 1 44.59 142 LYS B C 1
ATOM 2256 O O . LYS B 1 142 ? -24.375 26.656 8.141 1 44.59 142 LYS B O 1
ATOM 2261 N N . ALA B 1 143 ? -22.359 26.25 7.297 1 47.47 143 ALA B N 1
ATOM 2262 C CA . ALA B 1 143 ? -21.703 27.234 8.156 1 47.47 143 ALA B CA 1
ATOM 2263 C C . ALA B 1 143 ? -22.328 28.625 7.969 1 47.47 143 ALA B C 1
ATOM 2265 O O . ALA B 1 143 ? -22.438 29.109 6.844 1 47.47 143 ALA B O 1
ATOM 2266 N N . LYS B 1 144 ? -23.109 29.156 8.867 1 36.34 144 LYS B N 1
ATOM 2267 C CA . LYS B 1 144 ? -23.391 30.578 8.93 1 36.34 144 LYS B CA 1
ATOM 2268 C C . LYS B 1 144 ? -22.094 31.375 9.078 1 36.34 144 LYS B C 1
ATOM 2270 O O . LYS B 1 144 ? -21.172 30.938 9.773 1 36.34 144 LYS B O 1
#

Radius of gyration: 20.1 Å; Cα contacts (8 Å, |Δi|>4): 678; chains: 2; bounding box: 44×64×52 Å

Nearest PDB structures (foldseek):
  3bcw-assembly1_A  TM=8.325E-01  e=6.858E-10  Bordetella bronchiseptica RB50
  1o5u-assembly2_B  TM=9.162E-01  e=4.075E-06  Thermotoga maritima
  7eyl-assembly1_B  TM=7.722E-01  e=7.806E-07  Salmonella enterica
  2b8m-assembly1_A-2  TM=6.813E-01  e=2.930E-05  Methanocaldococcus jannaschii
  2i45-assembly3_E  TM=7.278E-01  e=4.734E-05  Neisseria meningitidis

Organism: Rhodococcus erythropolis (NCBI:txid1833)

Sequence (288 aa):
MALTLSAIEAVSLDHVLLDDDPINRDWIIFGTPVARSAQWSASKDGTTTTHVWDCTKGRFRWYFHADEIVHIIEGSVTVQGDGIAKRTLGVGDAALFRAGSWSEWEVEEYVRKHAILSSPLHPTVSFGVRAARRIARVFRPKAKMALTLSAIEAVSLDHVLLDDDPINRDWIIFGTPVARSAQWSASKDGTTTTHVWDCTKGRFRWYFHADEIVHIIEGSVTVQGDGIAKRTLGVGDAALFRAGSWSEWEVEEYVRKHAILSSPLHPTVSFGVRAARRIARVFRPKAK

InterPro domains:
  IPR008579 (S)-ureidoglycine aminohydrolase, cupin domain [PF05899] (43-114)
  IPR011051 RmlC-like cupin domain superfamily [SSF51182] (17-118)
  IPR014710 RmlC-like jelly roll fold [G3DSA:2.60.120.10] (7-119)

pLDDT: mean 86.99, std 19.16, range [27.75, 98.94]

Secondary structure (DSSP, 8-state):
------SEEEEEGGGPPPEE-PPPGGGEEES---EEEEEEEE-TTSSEEEEEEEEEEEEEEEEESSEEEEEEEEEEEEEEETTEEEEEEETTEEEEEPTTEEEEEEEEEEEEEEEEEEPPPPHHHHHHHHHHHHHHHHTS----/------SEEEEEGGGPPPEE-PPPGGGEEES---EEEEEEEE-TTSSEEEEEEEEEEEEEEEEESSEEEEEEEEEEEEEEETTEEEEEEETTEEEEEPTTEEEEEEEEEEEEEEEEEEPPPPHHHHHHHHHHHHHHHHTS----

Solvent-accessible surface area (backbone atoms only — not comparable to full-atom values): 15176 Å² total; per-residue (Å²): 125,79,78,73,73,60,40,59,49,72,46,52,60,87,70,60,74,63,40,87,45,71,66,62,69,91,36,53,74,41,80,77,49,54,27,30,34,37,74,80,51,61,45,94,84,60,56,32,39,33,32,40,38,38,36,38,34,25,27,30,52,48,75,29,87,30,28,32,40,38,33,32,70,39,56,33,37,33,37,34,40,63,88,41,72,74,42,76,42,34,61,56,21,34,33,40,39,35,49,79,32,58,34,38,39,37,24,80,58,36,30,28,32,43,35,37,38,35,58,72,72,56,67,76,51,46,56,52,45,53,54,46,51,56,50,49,59,70,61,51,73,75,82,126,126,79,79,72,73,58,39,59,48,73,46,50,60,89,70,62,76,64,39,87,45,72,65,63,69,91,35,53,75,41,78,76,50,54,27,31,33,36,73,81,50,61,46,93,85,60,55,32,38,34,31,42,39,37,34,38,34,24,27,30,52,48,75,27,87,31,27,31,41,38,32,30,71,37,56,31,37,34,38,34,39,63,88,42,74,77,42,76,42,33,61,56,20,36,34,40,38,36,51,79,33,58,34,38,40,37,23,79,60,35,29,29,32,43,36,38,38,35,58,72,73,55,66,74,51,48,53,52,45,52,52,45,51,55,50,49,61,69,62,50,73,75,82,126